Protein AF-A0A0D2HEE6-F1 (afdb_monomer)

pLDDT: mean 89.55, std 11.69, range [35.59, 98.81]

Solvent-accessible surface area (backbone atoms only — not comparable to full-atom values): 11186 Å² total; per-residue (Å²): 131,85,83,74,74,67,55,67,56,56,48,53,53,47,49,60,59,48,56,53,45,65,25,37,32,42,32,42,37,42,36,80,45,87,89,49,79,22,32,40,35,47,39,38,34,34,26,42,78,47,95,70,52,73,71,42,66,49,97,87,66,48,81,45,65,46,81,41,34,28,43,36,40,37,39,37,40,32,43,32,43,42,79,56,83,99,41,78,38,83,47,79,71,42,79,49,72,51,57,33,37,40,32,37,36,74,55,98,84,45,72,40,44,33,37,25,35,34,41,88,98,54,88,45,80,59,56,78,56,34,50,45,50,63,77,76,64,86,72,58,78,83,49,57,86,44,42,47,75,49,54,28,38,32,53,40,75,56,94,75,30,35,37,43,35,40,38,41,40,34,25,35,28,96,44,86,87,50,70,73,39,64,56,34,36,36,40,36,38,41,32,48,40,94,87,41,44,34,44,37,40,35,43,35,35,63,118

Mean predicted aligned error: 6.77 Å

Foldseek 3Di:
DDLQDPPPLVVVVQAVVLLAAKWWKKKFKDFPDLVDWGFIWTWMKHWAWDPFAAWDADPVRDTDGFPTKTKIKTKTKTFTWHDDDPDTDTDDIDIDMAIWMWGWHDDPNDIKIWIFGADPPDSHGDGTQWIWAWDDDSVQVVPDLFKDKTKTWIWDDDPFKIKTKIKIFIWGDPDNVGDTHTAKMKMWIAIDGPVTGMIMIMIIGHD

Organism: NCBI:txid1442368

InterPro domains:
  IPR045632 Domain of unknown function DUF6314 [PF19834] (19-206)

Sequence (207 aa):
MSNSIPSASNLLTRLFQDLSGTWLLNRKLQSADPSEPSGTCSGTATFTKTPSPSPVLDADGKLNIPDAELLYHEQGNFEMMKAVGNHLASVPTFTFSRKYIWRLSRAENVYTISIWFTKPGTETIDYLFHKIDLPLDENQASQSELRLVLDGTGGHLCVEDFYNSSYSFTLKRPDADSPFSLFSWTTLHEVRGPKKDQHIETTFVRP

Nearest PDB structures (foldseek):
  5mds-assembly1_C  TM=2.256E-01  e=1.353E+00  Vibrio harveyi
  2f1c-assembly1_X  TM=1.519E-01  e=4.753E+00  Escherichia coli K-12

Radius of gyration: 18.63 Å; Cα contacts (8 Å, |Δi|>4): 479; chains: 1; bounding box: 55×44×50 Å

Structure (mmCIF, N/CA/C/O backbone):
data_AF-A0A0D2HEE6-F1
#
_entry.id   AF-A0A0D2HEE6-F1
#
loop_
_atom_site.group_PDB
_atom_site.id
_atom_site.type_symbol
_atom_site.label_atom_id
_atom_site.label_alt_id
_atom_site.label_comp_id
_atom_site.label_asym_id
_atom_site.label_entity_id
_atom_site.label_seq_id
_atom_site.pdbx_PDB_ins_code
_atom_site.Cartn_x
_atom_site.Cartn_y
_atom_site.Cartn_z
_atom_site.occupancy
_atom_site.B_iso_or_equiv
_atom_site.auth_seq_id
_atom_site.auth_comp_id
_atom_site.auth_asym_id
_atom_site.auth_atom_id
_atom_site.pdbx_PDB_model_num
ATOM 1 N N . MET A 1 1 ? -33.553 -17.060 3.913 1.0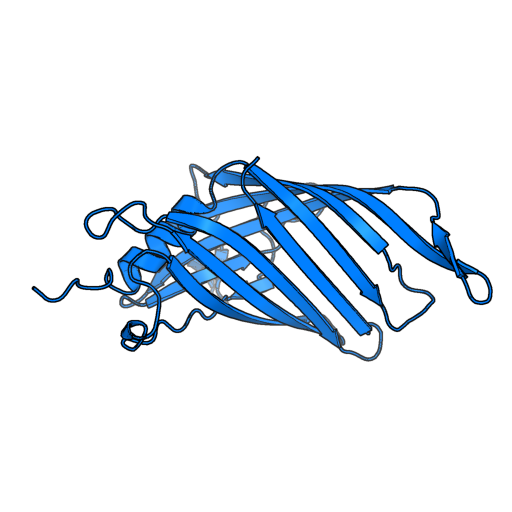0 35.59 1 MET A N 1
ATOM 2 C CA . MET A 1 1 ? -33.151 -15.967 4.826 1.00 35.59 1 MET A CA 1
ATOM 3 C C . MET A 1 1 ? -32.122 -15.140 4.070 1.00 35.59 1 MET A C 1
ATOM 5 O O . MET A 1 1 ? -31.303 -15.755 3.401 1.00 35.59 1 MET A O 1
ATOM 9 N N . SER A 1 2 ? -32.210 -13.806 4.039 1.00 44.38 2 SER A N 1
ATOM 10 C CA . SER A 1 2 ? -31.233 -13.004 3.286 1.00 44.38 2 SER A CA 1
ATOM 11 C C . SER A 1 2 ? -29.904 -12.991 4.038 1.00 44.38 2 SER A C 1
ATOM 13 O O . SER A 1 2 ? -29.842 -12.487 5.159 1.00 44.38 2 SER A O 1
ATOM 15 N N . ASN A 1 3 ? -28.865 -13.558 3.431 1.00 52.06 3 ASN A N 1
ATOM 16 C CA . ASN A 1 3 ? -27.507 -13.561 3.963 1.00 52.06 3 ASN A CA 1
ATOM 17 C C . ASN A 1 3 ? -26.989 -12.116 3.971 1.00 52.06 3 ASN A C 1
ATOM 19 O O . ASN A 1 3 ? -26.631 -11.580 2.925 1.00 52.06 3 ASN A O 1
ATOM 23 N N . SER A 1 4 ? -27.021 -11.450 5.127 1.00 53.75 4 SER A N 1
ATOM 24 C CA . SER A 1 4 ? -26.569 -10.064 5.232 1.00 53.75 4 SER A CA 1
ATOM 25 C C . SER A 1 4 ? -25.053 -10.010 5.067 1.00 53.75 4 SER A C 1
ATOM 27 O O . SER A 1 4 ? -24.321 -10.576 5.883 1.00 53.75 4 SER A O 1
ATOM 29 N N . ILE A 1 5 ? -24.585 -9.311 4.035 1.00 55.00 5 ILE A N 1
ATOM 30 C CA . ILE A 1 5 ? -23.194 -8.859 3.930 1.00 55.00 5 ILE A CA 1
ATOM 31 C C . ILE A 1 5 ? -22.839 -8.162 5.260 1.00 55.00 5 ILE A C 1
ATOM 33 O O . ILE A 1 5 ? -23.681 -7.424 5.788 1.00 55.00 5 ILE A O 1
ATOM 37 N N . PRO A 1 6 ? -21.649 -8.400 5.854 1.00 63.28 6 PRO A N 1
ATOM 38 C CA . PRO A 1 6 ? -21.226 -7.662 7.040 1.00 63.28 6 PRO A CA 1
ATOM 39 C C . PRO A 1 6 ? -21.382 -6.162 6.797 1.00 63.28 6 PRO A C 1
ATOM 41 O O . PRO A 1 6 ? -21.154 -5.702 5.680 1.00 63.28 6 PRO A O 1
ATOM 44 N N . SER A 1 7 ? -21.726 -5.379 7.825 1.00 72.19 7 SER A N 1
ATOM 45 C CA . SER A 1 7 ? -21.726 -3.923 7.665 1.00 72.19 7 SER A CA 1
ATOM 46 C C . SER A 1 7 ? -20.396 -3.469 7.058 1.00 72.19 7 SER A C 1
ATOM 48 O O . SER A 1 7 ? -19.340 -4.024 7.383 1.00 72.19 7 SER A O 1
ATOM 50 N N . ALA A 1 8 ? -20.443 -2.450 6.201 1.00 74.25 8 ALA A N 1
ATOM 51 C CA . ALA A 1 8 ? -19.267 -1.909 5.525 1.00 74.25 8 ALA A CA 1
ATOM 52 C C . ALA A 1 8 ? -18.071 -1.696 6.483 1.00 74.25 8 ALA A C 1
ATOM 54 O O . ALA A 1 8 ? -16.931 -2.067 6.202 1.00 74.25 8 ALA A O 1
ATOM 55 N N . SER A 1 9 ? -18.371 -1.203 7.686 1.00 77.56 9 SER A N 1
ATOM 56 C CA . SER A 1 9 ? -17.440 -1.031 8.803 1.00 77.56 9 SER A CA 1
ATOM 57 C C . SER A 1 9 ? -16.760 -2.316 9.292 1.00 77.56 9 SER A C 1
ATOM 59 O O . SER A 1 9 ? -15.543 -2.341 9.498 1.00 77.56 9 SER A O 1
ATOM 61 N N . ASN A 1 10 ? -17.529 -3.388 9.491 1.00 83.56 10 ASN A N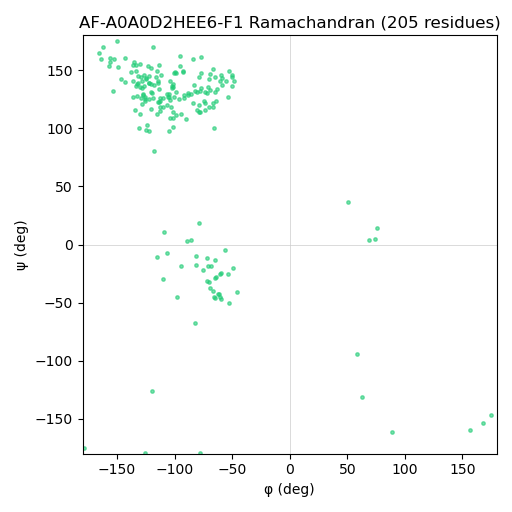 1
ATOM 62 C CA . ASN A 1 10 ? -17.018 -4.666 9.980 1.00 83.56 10 ASN A CA 1
ATOM 63 C C . ASN A 1 10 ? -16.142 -5.337 8.924 1.00 83.56 10 ASN A C 1
ATOM 65 O O . ASN A 1 10 ? -15.106 -5.910 9.261 1.00 83.56 10 ASN A O 1
ATOM 69 N N . LEU A 1 11 ? -16.523 -5.216 7.652 1.00 88.38 11 LEU A N 1
ATOM 70 C CA . LEU A 1 11 ? -15.761 -5.770 6.542 1.00 88.38 11 LEU A CA 1
ATOM 71 C C . LEU A 1 11 ? -14.389 -5.099 6.394 1.00 88.38 11 LEU A C 1
ATOM 73 O O . LEU A 1 11 ? -13.387 -5.801 6.300 1.00 88.38 11 LEU A O 1
ATOM 77 N N . LEU A 1 12 ? -14.319 -3.764 6.448 1.00 89.88 12 LEU A N 1
ATOM 78 C CA . LEU A 1 12 ? -13.045 -3.033 6.379 1.00 89.88 12 LEU A CA 1
ATOM 79 C C . LEU A 1 12 ? -12.153 -3.291 7.595 1.00 89.88 12 LEU A C 1
ATOM 81 O O . LEU A 1 12 ? -10.945 -3.479 7.452 1.00 89.88 12 LEU A O 1
ATOM 85 N N . THR A 1 13 ? -12.745 -3.353 8.789 1.00 91.31 13 THR A N 1
ATOM 86 C CA . THR A 1 13 ? -12.005 -3.706 10.008 1.00 91.31 13 THR A CA 1
ATOM 87 C C . THR A 1 13 ? -11.404 -5.106 9.884 1.00 91.31 13 THR A C 1
ATOM 89 O O . THR A 1 13 ? -10.226 -5.302 10.189 1.00 91.31 13 THR A O 1
ATOM 92 N N . ARG A 1 14 ? -12.187 -6.075 9.393 1.00 92.81 14 ARG A N 1
ATOM 93 C CA . ARG A 1 14 ? -11.725 -7.448 9.187 1.00 92.81 14 ARG A CA 1
ATOM 94 C C . ARG A 1 14 ? -10.654 -7.536 8.105 1.00 92.81 14 ARG A C 1
ATOM 96 O O . ARG A 1 14 ? -9.631 -8.170 8.337 1.00 92.81 14 ARG A O 1
ATOM 103 N N . LEU A 1 15 ? -10.852 -6.858 6.975 1.00 95.31 15 LEU A N 1
ATOM 104 C CA . LEU A 1 15 ? -9.865 -6.757 5.902 1.00 95.31 15 LEU A CA 1
ATOM 105 C C . LEU A 1 15 ? -8.517 -6.273 6.447 1.00 95.31 15 LEU A C 1
ATOM 107 O O . LEU A 1 15 ? -7.492 -6.908 6.212 1.00 95.31 15 LEU A O 1
ATOM 111 N N . PHE A 1 16 ? -8.525 -5.177 7.211 1.00 96.50 16 PHE A N 1
ATOM 112 C CA . PHE A 1 16 ? -7.310 -4.612 7.788 1.00 96.50 16 PHE A CA 1
ATOM 113 C C . PHE A 1 16 ? -6.634 -5.583 8.761 1.00 96.50 16 PHE A C 1
ATOM 115 O O . PHE A 1 16 ? -5.421 -5.764 8.722 1.00 96.50 16 PHE A O 1
ATOM 122 N N . GLN A 1 17 ? -7.407 -6.258 9.615 1.00 96.44 17 GLN A N 1
ATOM 123 C CA . GLN A 1 17 ? -6.871 -7.273 10.524 1.00 96.44 17 GLN A CA 1
ATOM 124 C C . GLN A 1 17 ? -6.235 -8.444 9.765 1.00 96.44 17 GLN A C 1
ATOM 126 O O . GLN A 1 17 ? -5.138 -8.879 10.133 1.00 96.44 17 GLN A O 1
ATOM 131 N N . ASP A 1 18 ? -6.883 -8.909 8.697 1.00 97.62 18 ASP A N 1
ATOM 132 C CA . ASP A 1 18 ? -6.431 -10.035 7.885 1.00 97.62 18 ASP A CA 1
ATOM 133 C C . ASP A 1 18 ? -5.197 -9.712 7.028 1.00 97.62 18 ASP A C 1
ATOM 135 O O . ASP A 1 18 ? -4.565 -10.642 6.534 1.00 97.62 18 ASP A O 1
ATOM 139 N N . LEU A 1 19 ? -4.783 -8.445 6.887 1.00 98.44 19 LEU A N 1
ATOM 140 C CA . LEU A 1 19 ? -3.476 -8.107 6.300 1.00 98.44 19 LEU A CA 1
ATOM 141 C C . LEU A 1 19 ? -2.310 -8.632 7.147 1.00 98.44 19 LEU A C 1
ATOM 143 O O . LEU A 1 19 ? -1.250 -8.923 6.600 1.00 98.44 19 LEU A O 1
ATOM 147 N N . SER A 1 20 ? -2.501 -8.783 8.463 1.00 98.06 20 SER A N 1
ATOM 148 C CA . SER A 1 20 ? -1.453 -9.199 9.406 1.00 98.06 20 SER A CA 1
ATOM 149 C C . SER A 1 20 ? -0.741 -10.492 8.979 1.00 98.06 20 SER A C 1
ATOM 151 O O . SER A 1 20 ? -1.338 -11.408 8.399 1.00 98.06 20 SER A O 1
ATOM 153 N N . GLY A 1 21 ? 0.536 -10.600 9.342 1.00 98.12 21 GLY A N 1
ATOM 154 C CA . GLY A 1 21 ? 1.380 -11.756 9.041 1.00 98.12 21 GLY A CA 1
ATOM 155 C C . GLY A 1 21 ? 2.096 -11.633 7.699 1.00 98.12 21 GLY A C 1
ATOM 156 O O . GLY A 1 21 ? 2.259 -10.536 7.167 1.00 98.12 21 GLY A O 1
ATOM 157 N N . THR A 1 22 ? 2.557 -12.764 7.174 1.00 98.69 22 THR A N 1
ATOM 158 C CA . THR A 1 22 ? 3.413 -12.816 5.982 1.00 98.69 22 THR A CA 1
ATOM 159 C C . THR A 1 22 ? 2.617 -13.130 4.717 1.00 98.69 22 THR A C 1
ATOM 161 O O . THR A 1 22 ? 1.628 -13.871 4.744 1.00 98.69 22 THR A O 1
ATOM 164 N N . TRP A 1 23 ? 3.093 -12.567 3.613 1.00 98.81 23 TRP A N 1
ATOM 165 C CA . TRP A 1 23 ? 2.616 -12.744 2.251 1.00 98.81 23 TRP A CA 1
ATOM 166 C C . TRP A 1 23 ? 3.807 -13.020 1.337 1.00 98.81 23 TRP A C 1
ATOM 168 O O . TRP A 1 23 ? 4.844 -12.366 1.464 1.00 98.81 23 TRP A O 1
ATOM 178 N N . LEU A 1 24 ? 3.652 -13.945 0.396 1.00 98.81 24 LEU A N 1
ATOM 179 C CA . LEU A 1 24 ? 4.518 -14.036 -0.773 1.00 98.81 24 LEU A CA 1
ATOM 180 C C . LEU A 1 24 ? 4.191 -12.871 -1.704 1.00 98.81 24 LEU A C 1
ATOM 182 O O . LEU A 1 24 ? 3.024 -12.634 -2.016 1.00 98.81 24 LEU A O 1
ATOM 186 N N . LEU A 1 25 ? 5.226 -12.164 -2.140 1.00 98.56 25 LEU A N 1
ATOM 187 C CA . LEU A 1 25 ? 5.144 -10.983 -2.987 1.00 98.56 25 LEU A CA 1
ATOM 188 C C . LEU A 1 25 ? 5.743 -11.313 -4.351 1.00 98.56 25 LEU A C 1
ATOM 190 O O . LEU A 1 25 ? 6.903 -11.718 -4.433 1.00 98.56 25 LEU A O 1
ATOM 194 N N . ASN A 1 26 ? 4.976 -11.071 -5.413 1.00 98.50 26 ASN A N 1
ATOM 195 C CA . ASN A 1 26 ? 5.487 -11.037 -6.782 1.00 98.50 26 ASN A CA 1
ATOM 196 C C . ASN A 1 26 ? 5.105 -9.716 -7.440 1.00 98.50 26 ASN A C 1
ATOM 198 O O . ASN A 1 26 ? 3.928 -9.368 -7.482 1.00 98.50 26 ASN A O 1
ATOM 202 N N . ARG A 1 27 ? 6.093 -8.988 -7.956 1.00 98.12 27 ARG A N 1
ATOM 203 C CA . ARG A 1 27 ? 5.912 -7.677 -8.578 1.00 98.12 27 ARG A CA 1
ATOM 204 C C . ARG A 1 27 ? 6.425 -7.681 -10.004 1.00 98.12 27 ARG A C 1
ATOM 206 O O . ARG A 1 27 ? 7.505 -8.201 -10.263 1.00 98.12 27 ARG A O 1
ATOM 213 N N . LYS A 1 28 ? 5.694 -7.034 -10.901 1.00 96.75 28 LYS A N 1
ATOM 214 C CA . LYS A 1 28 ? 6.156 -6.647 -12.232 1.00 96.75 28 LYS A CA 1
ATOM 215 C C . LYS A 1 28 ? 6.304 -5.135 -12.261 1.00 96.75 28 LYS A C 1
ATOM 217 O O . LYS A 1 28 ? 5.366 -4.420 -11.921 1.00 96.75 28 LYS A O 1
ATOM 222 N N . LEU A 1 29 ? 7.483 -4.671 -12.650 1.00 94.81 29 LEU A N 1
ATOM 223 C CA . LEU A 1 29 ? 7.802 -3.264 -12.845 1.00 94.81 29 LEU A CA 1
ATOM 224 C C . LEU A 1 29 ? 8.087 -3.048 -14.327 1.00 94.81 29 LEU A C 1
ATOM 226 O O . LEU A 1 29 ? 8.970 -3.691 -14.894 1.00 94.81 29 LEU A O 1
ATOM 230 N N . GLN A 1 30 ? 7.346 -2.144 -14.946 1.00 93.56 30 GLN A N 1
ATOM 231 C CA . GLN A 1 30 ? 7.561 -1.731 -16.324 1.00 93.56 30 GLN A CA 1
ATOM 232 C C . GLN A 1 30 ? 7.707 -0.220 -16.346 1.00 93.56 30 GLN A C 1
ATOM 234 O O . GLN A 1 30 ? 6.841 0.477 -15.824 1.00 93.56 30 GLN A O 1
ATOM 239 N N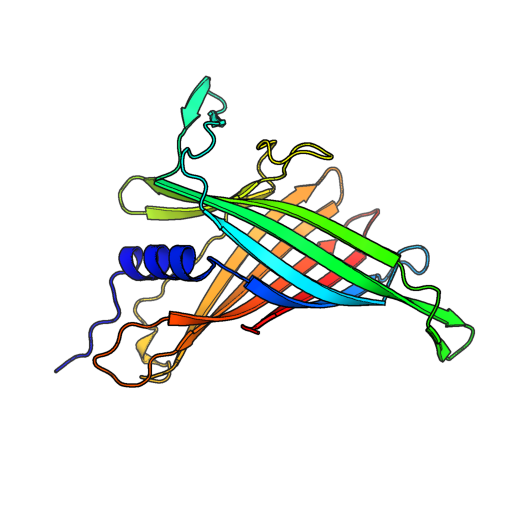 . SER A 1 31 ? 8.781 0.281 -16.944 1.00 91.50 31 SER A N 1
ATOM 240 C CA . SER A 1 31 ? 8.931 1.701 -17.233 1.00 91.50 31 SER A CA 1
ATOM 241 C C . SER A 1 31 ? 8.951 1.934 -18.735 1.00 91.50 31 SER A C 1
ATOM 243 O O . SER A 1 31 ? 9.565 1.163 -19.473 1.00 91.50 31 SER A O 1
ATOM 245 N N . ALA A 1 32 ? 8.271 2.988 -19.187 1.00 89.38 32 ALA A N 1
ATOM 246 C CA . ALA A 1 32 ? 8.363 3.414 -20.579 1.00 89.38 32 ALA A CA 1
ATOM 247 C C . ALA A 1 32 ? 9.691 4.130 -20.875 1.00 89.38 32 ALA A C 1
ATOM 249 O O . ALA A 1 32 ? 10.110 4.165 -22.030 1.00 89.38 32 ALA A O 1
ATOM 250 N N . ASP A 1 33 ? 10.363 4.668 -19.849 1.00 84.88 33 ASP A N 1
ATOM 251 C CA . ASP A 1 33 ? 11.706 5.229 -19.971 1.00 84.88 33 ASP A CA 1
ATOM 252 C C . ASP A 1 33 ? 12.750 4.093 -19.936 1.00 84.88 33 ASP A C 1
ATOM 254 O O . ASP A 1 33 ? 12.897 3.429 -18.908 1.00 84.88 33 ASP A O 1
ATOM 258 N N . PRO A 1 34 ? 13.516 3.854 -21.018 1.00 82.94 34 PRO A N 1
ATOM 259 C CA . PRO A 1 34 ? 14.543 2.811 -21.048 1.00 82.94 34 PRO A CA 1
ATOM 260 C C . PRO A 1 34 ? 15.716 3.041 -20.082 1.00 82.94 34 PRO A C 1
ATOM 262 O O . PRO A 1 34 ? 16.539 2.139 -19.899 1.00 82.94 34 PRO A O 1
ATOM 265 N N . SER A 1 35 ? 15.852 4.250 -19.528 1.00 83.69 35 SER A N 1
ATOM 266 C CA . SER A 1 35 ? 16.838 4.577 -18.496 1.00 83.69 35 SER A CA 1
ATOM 267 C C . SER A 1 35 ? 16.387 4.171 -17.089 1.00 83.69 35 SER A C 1
ATOM 269 O O . SER A 1 35 ? 17.231 3.997 -16.208 1.00 83.69 35 SER A O 1
ATOM 271 N N . GLU A 1 36 ? 15.089 3.933 -16.898 1.00 86.38 36 GLU A N 1
ATOM 272 C CA . GLU A 1 36 ? 14.500 3.455 -15.654 1.00 86.38 36 GLU A CA 1
ATOM 273 C C . GLU A 1 36 ? 14.403 1.917 -15.641 1.00 86.38 36 GLU A C 1
ATOM 275 O O . GLU A 1 36 ? 14.254 1.262 -16.680 1.00 86.38 36 GLU A O 1
ATOM 280 N N . PRO A 1 37 ? 14.497 1.287 -14.459 1.00 86.06 37 PRO A N 1
ATOM 281 C CA . PRO A 1 37 ? 14.494 -0.161 -14.363 1.00 86.06 37 PRO A CA 1
ATOM 282 C C . PRO A 1 37 ? 13.120 -0.744 -14.712 1.00 86.06 37 PRO A C 1
ATOM 284 O O . PRO A 1 37 ? 12.094 -0.342 -14.168 1.00 86.06 37 PRO A O 1
ATOM 287 N N . SER A 1 38 ? 13.122 -1.772 -15.556 1.00 91.94 38 SER A N 1
ATOM 288 C CA . SER A 1 38 ? 12.010 -2.713 -15.716 1.00 91.94 38 SER A CA 1
ATOM 289 C C . SER A 1 38 ? 12.447 -4.092 -15.236 1.00 91.94 38 SER A C 1
ATOM 291 O O . SER A 1 38 ? 13.640 -4.398 -15.231 1.00 91.94 38 SER A O 1
ATOM 293 N N . GLY A 1 39 ? 11.511 -4.934 -14.811 1.00 93.12 39 GLY A N 1
ATOM 294 C CA . GLY A 1 39 ? 11.834 -6.271 -14.329 1.00 93.12 39 GLY A CA 1
ATOM 295 C C . GLY A 1 39 ? 10.797 -6.860 -13.389 1.00 93.12 39 GLY A C 1
ATOM 296 O O . GLY A 1 39 ? 9.639 -6.434 -13.349 1.00 93.12 39 GLY A O 1
ATOM 297 N N . THR A 1 40 ? 11.226 -7.849 -12.614 1.00 95.56 40 THR A N 1
ATOM 298 C CA . THR A 1 40 ? 10.356 -8.589 -11.697 1.00 95.56 40 THR A CA 1
ATOM 299 C C . THR A 1 40 ? 10.953 -8.671 -10.306 1.00 95.56 40 THR A C 1
ATOM 301 O O . THR A 1 40 ? 12.133 -8.975 -10.153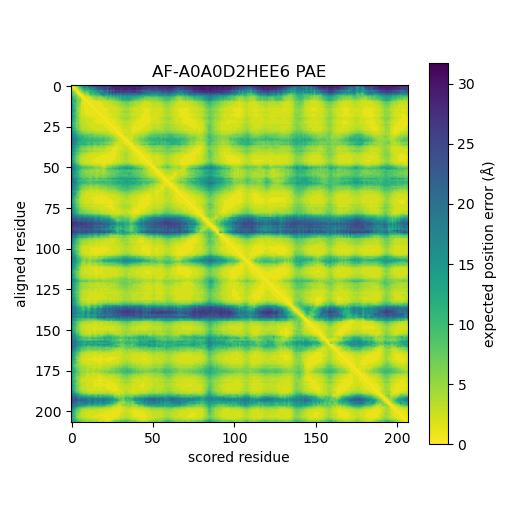 1.00 95.56 40 THR A O 1
ATOM 304 N N . CYS A 1 41 ? 10.135 -8.437 -9.281 1.00 96.75 41 CYS A N 1
ATOM 305 C CA . CYS A 1 41 ? 10.516 -8.701 -7.901 1.00 96.75 41 CYS A CA 1
ATOM 306 C C . CYS A 1 41 ? 9.840 -9.966 -7.383 1.00 96.75 41 CYS A C 1
ATOM 308 O O . CYS A 1 41 ? 8.638 -10.143 -7.578 1.00 96.75 41 CYS A O 1
ATOM 310 N N . SER A 1 42 ? 10.576 -10.760 -6.612 1.00 97.94 42 SER A N 1
ATOM 311 C CA . SER A 1 42 ? 10.023 -11.869 -5.835 1.00 97.94 42 SER A CA 1
ATOM 312 C C . SER A 1 42 ? 10.567 -11.835 -4.412 1.00 97.94 42 SER A C 1
ATOM 314 O O . SER A 1 42 ? 11.759 -11.601 -4.189 1.00 97.94 42 SER A O 1
ATOM 316 N N . GLY A 1 43 ? 9.692 -12.046 -3.434 1.00 98.25 43 GLY A N 1
ATOM 317 C CA . GLY A 1 43 ? 10.053 -11.966 -2.026 1.00 98.25 43 GLY A CA 1
ATOM 318 C C . GLY A 1 43 ? 8.862 -12.129 -1.099 1.00 98.25 43 GLY A C 1
ATOM 319 O O . GLY A 1 43 ? 7.912 -12.853 -1.396 1.00 98.25 43 GLY A O 1
ATOM 320 N N . THR A 1 44 ? 8.913 -11.434 0.031 1.00 98.62 44 THR A N 1
ATOM 321 C CA . THR A 1 44 ? 7.865 -11.467 1.050 1.00 98.62 44 THR A CA 1
ATOM 322 C C . THR A 1 44 ? 7.509 -10.071 1.520 1.00 98.62 44 THR A C 1
ATOM 324 O O . THR A 1 44 ? 8.385 -9.211 1.608 1.00 98.62 44 THR A O 1
ATOM 327 N N . ALA A 1 45 ? 6.256 -9.889 1.916 1.00 98.69 45 ALA A N 1
ATOM 328 C CA . ALA A 1 45 ? 5.813 -8.762 2.718 1.00 98.69 45 ALA A CA 1
ATOM 329 C C . ALA A 1 45 ? 5.260 -9.247 4.056 1.00 98.69 45 ALA A C 1
ATOM 331 O O . ALA A 1 45 ? 4.502 -10.215 4.101 1.00 98.69 45 ALA A O 1
ATOM 332 N N . THR A 1 46 ? 5.610 -8.561 5.137 1.00 98.69 46 THR A N 1
ATOM 333 C CA . THR A 1 46 ? 5.094 -8.844 6.477 1.00 98.69 46 THR A CA 1
ATOM 334 C C . THR A 1 46 ? 4.380 -7.619 7.019 1.00 98.69 46 THR A C 1
ATOM 336 O O . THR A 1 46 ? 4.926 -6.518 6.985 1.00 98.69 46 THR A O 1
ATOM 339 N N . PHE A 1 47 ? 3.173 -7.824 7.540 1.00 98.69 47 PHE A N 1
ATOM 340 C CA . PHE A 1 47 ? 2.432 -6.835 8.311 1.00 98.69 47 PHE A CA 1
ATOM 341 C C . PHE A 1 47 ? 2.506 -7.187 9.795 1.00 98.69 47 PHE A C 1
ATOM 343 O O . PHE A 1 47 ? 1.881 -8.152 10.253 1.00 98.69 47 PHE A O 1
ATOM 350 N N . THR A 1 48 ? 3.251 -6.388 10.548 1.00 98.38 48 THR A N 1
ATOM 351 C CA . THR A 1 48 ? 3.426 -6.554 11.993 1.00 98.38 48 THR A CA 1
ATOM 352 C C . THR A 1 48 ? 2.533 -5.570 12.734 1.00 98.38 48 THR A C 1
ATOM 354 O O . THR A 1 48 ? 2.593 -4.368 12.486 1.00 98.38 48 THR A O 1
ATOM 357 N N . LYS A 1 49 ? 1.713 -6.065 13.666 1.00 97.19 49 LYS A N 1
ATOM 358 C CA . LYS A 1 49 ? 0.887 -5.212 14.533 1.00 97.19 49 LYS A CA 1
ATOM 359 C C . LYS A 1 49 ? 1.767 -4.358 15.436 1.00 97.19 49 LYS A C 1
ATOM 361 O O . LYS A 1 49 ? 2.651 -4.897 16.101 1.00 97.19 49 LYS A O 1
ATOM 366 N N . THR A 1 50 ? 1.492 -3.058 15.499 1.00 91.56 50 THR A N 1
ATOM 367 C CA . THR A 1 50 ? 2.157 -2.170 16.455 1.00 91.56 50 THR A CA 1
ATOM 368 C C . THR A 1 50 ? 1.317 -2.088 17.740 1.00 91.56 50 THR A C 1
ATOM 370 O O . THR A 1 50 ? 0.116 -1.824 17.672 1.00 91.56 50 THR A O 1
ATOM 373 N N . PRO A 1 51 ? 1.891 -2.356 18.932 1.00 88.12 51 PRO A N 1
ATOM 374 C CA . PRO A 1 51 ? 1.149 -2.253 20.195 1.00 88.12 51 PRO A CA 1
ATOM 375 C C . PRO A 1 51 ? 0.713 -0.821 20.527 1.00 88.12 51 PRO A C 1
ATOM 377 O O . PRO A 1 51 ? -0.307 -0.622 21.181 1.00 88.12 51 PRO A O 1
ATOM 380 N N . SER A 1 52 ? 1.489 0.159 20.064 1.00 92.31 52 SER A N 1
ATOM 381 C CA . SER A 1 52 ? 1.242 1.585 20.255 1.00 92.31 52 SER A CA 1
ATOM 382 C C . SER A 1 52 ? 1.217 2.257 18.888 1.00 92.31 52 SER A C 1
ATOM 384 O O . SER A 1 52 ? 2.289 2.519 18.338 1.00 92.31 52 SER A O 1
ATOM 386 N N . PRO A 1 53 ? 0.029 2.513 18.321 1.00 95.31 53 PRO A N 1
ATOM 387 C CA . PRO A 1 53 ? -0.076 3.185 17.040 1.00 95.31 53 PRO A CA 1
ATOM 388 C C . PRO A 1 53 ? 0.568 4.574 17.037 1.00 95.31 53 PRO A C 1
ATOM 390 O O . PRO A 1 53 ? 0.485 5.319 18.018 1.00 95.31 53 PRO A O 1
ATOM 393 N N . SER A 1 54 ? 1.193 4.936 15.922 1.00 95.06 54 SER A N 1
ATOM 394 C CA . SER A 1 54 ? 1.980 6.157 15.802 1.00 95.06 54 SER A CA 1
ATOM 395 C C . SER A 1 54 ? 1.075 7.399 15.742 1.00 95.06 54 SER A C 1
ATOM 397 O O . SER A 1 54 ? 0.243 7.518 14.833 1.00 95.06 54 SER A O 1
ATOM 399 N N . PRO A 1 55 ? 1.220 8.365 16.669 1.00 95.06 55 PRO A N 1
ATOM 400 C CA . PRO A 1 55 ? 0.486 9.618 16.585 1.00 95.06 55 PRO A CA 1
ATOM 401 C C . PRO A 1 55 ? 1.005 10.476 15.425 1.00 95.06 55 PRO A C 1
ATOM 403 O O . PRO A 1 55 ? 2.210 10.557 15.193 1.00 95.06 55 PRO A O 1
ATOM 406 N N . VAL A 1 56 ? 0.102 11.173 14.732 1.00 94.50 56 VAL A N 1
ATOM 407 C CA . VAL A 1 56 ? 0.454 12.199 13.737 1.00 94.50 56 VAL A CA 1
ATOM 408 C C . VAL A 1 56 ? -0.298 13.487 14.042 1.00 94.50 56 VAL A C 1
ATOM 410 O O . VAL A 1 56 ? -1.463 13.439 14.428 1.00 94.50 56 VAL A O 1
ATOM 413 N N . LEU A 1 57 ? 0.363 14.630 13.876 1.00 91.81 57 LEU A N 1
ATOM 414 C CA . LEU A 1 57 ? -0.279 15.940 13.947 1.00 91.81 57 LEU A CA 1
ATOM 415 C C . LEU A 1 57 ? -0.928 16.266 12.598 1.00 91.81 57 LEU A C 1
ATOM 417 O O . LEU A 1 57 ? -0.293 16.094 11.558 1.00 91.81 57 LEU A O 1
ATOM 421 N N . ASP A 1 58 ? -2.179 16.719 12.611 1.00 86.06 58 ASP A N 1
ATOM 422 C CA . ASP A 1 58 ? -2.785 17.326 11.423 1.00 86.06 58 ASP A CA 1
ATOM 423 C C . ASP A 1 58 ? -2.314 18.778 11.223 1.00 86.06 58 ASP A C 1
ATOM 425 O O . ASP A 1 58 ? -1.483 19.298 11.972 1.00 86.06 58 ASP A O 1
ATOM 429 N N . ALA A 1 59 ? -2.828 19.427 10.175 1.00 86.50 59 ALA A N 1
ATOM 430 C CA . ALA A 1 59 ? -2.478 20.800 9.818 1.00 86.50 59 ALA A CA 1
ATOM 431 C C . ALA A 1 59 ? -2.822 21.826 10.915 1.00 86.50 59 ALA A C 1
ATOM 433 O O . ALA A 1 59 ? -2.154 22.853 11.004 1.00 86.50 59 ALA A O 1
ATOM 434 N N . ASP A 1 60 ? -3.804 21.525 11.770 1.00 90.94 60 ASP A N 1
ATOM 435 C CA . ASP A 1 60 ? -4.215 22.373 12.894 1.00 90.94 60 ASP A CA 1
ATOM 436 C C . ASP A 1 60 ? -3.419 22.059 14.177 1.00 90.94 60 ASP A C 1
ATOM 438 O O . ASP A 1 60 ? -3.667 22.631 15.240 1.00 90.94 60 ASP A O 1
ATOM 442 N N . GLY A 1 61 ? -2.449 21.139 14.099 1.00 90.56 61 GLY A N 1
ATOM 443 C CA . GLY A 1 61 ? -1.636 20.702 15.230 1.00 90.56 61 GLY A CA 1
ATOM 444 C C . GLY A 1 61 ? -2.366 19.754 16.182 1.00 90.56 61 GLY A C 1
ATOM 445 O O . GLY A 1 61 ? -1.886 19.512 17.292 1.00 90.56 61 GLY A O 1
ATOM 446 N N . LYS A 1 62 ? -3.514 19.197 15.784 1.00 91.69 62 LYS A N 1
ATOM 447 C CA . LYS A 1 62 ? -4.247 18.225 16.592 1.00 91.69 62 LYS A CA 1
ATOM 448 C C . LYS A 1 62 ? -3.666 16.827 16.398 1.00 91.69 62 LYS A C 1
ATOM 450 O O . LYS A 1 62 ? -3.338 16.382 15.298 1.00 91.69 62 LYS A O 1
ATOM 455 N N . LEU A 1 63 ? -3.546 16.115 17.516 1.00 93.06 63 LEU A N 1
ATOM 456 C CA . LEU A 1 63 ? -3.038 14.752 17.558 1.00 93.06 63 LEU A CA 1
ATOM 457 C C . LEU A 1 63 ? -4.078 13.764 17.017 1.00 93.06 63 LEU A C 1
ATOM 459 O O . LEU A 1 63 ? -5.180 13.654 17.553 1.00 93.06 63 LEU A O 1
ATOM 463 N N . ASN A 1 64 ? -3.692 13.000 16.002 1.00 92.00 64 ASN A N 1
ATOM 464 C CA . ASN A 1 64 ? -4.481 11.932 15.408 1.00 92.00 64 ASN A CA 1
ATOM 465 C C . ASN A 1 64 ? -3.789 10.585 15.638 1.00 92.00 64 ASN A C 1
ATOM 467 O O . ASN A 1 64 ? -2.732 10.294 15.064 1.00 92.00 64 ASN A O 1
ATOM 471 N N . ILE A 1 65 ? -4.418 9.743 16.455 1.00 94.44 65 ILE A N 1
ATOM 472 C CA . ILE A 1 65 ? -4.016 8.357 16.724 1.00 94.44 65 ILE A CA 1
ATOM 473 C C . ILE A 1 65 ? -4.998 7.455 15.963 1.00 94.44 65 ILE A C 1
ATOM 475 O O . ILE A 1 65 ? -6.202 7.698 16.042 1.00 94.44 65 ILE A O 1
ATOM 479 N N . PRO A 1 66 ? -4.535 6.478 15.163 1.00 95.50 66 PRO A N 1
ATOM 480 C CA . PRO A 1 66 ? -5.441 5.569 14.469 1.00 95.50 66 PRO A CA 1
ATOM 481 C C . PRO A 1 66 ? -5.982 4.499 15.429 1.00 95.50 66 PRO A C 1
ATOM 483 O O . PRO A 1 66 ? -5.373 4.215 16.458 1.00 95.50 66 PRO A O 1
ATOM 486 N N . ASP A 1 67 ? -7.084 3.853 15.059 1.00 93.94 67 ASP A N 1
ATOM 487 C CA . ASP A 1 67 ? -7.656 2.744 15.831 1.00 93.94 67 ASP A CA 1
ATOM 488 C C . ASP A 1 67 ? -6.802 1.473 15.738 1.00 93.94 67 ASP A C 1
ATOM 490 O O . ASP A 1 67 ? -6.760 0.672 16.671 1.00 93.94 67 ASP A O 1
ATOM 494 N N . ALA A 1 68 ? -6.119 1.274 14.607 1.00 95.62 68 ALA A N 1
ATOM 495 C CA . ALA A 1 68 ? -5.169 0.185 14.420 1.00 95.62 68 ALA A CA 1
ATOM 496 C C . ALA A 1 68 ? -4.038 0.580 13.467 1.00 95.62 68 ALA A C 1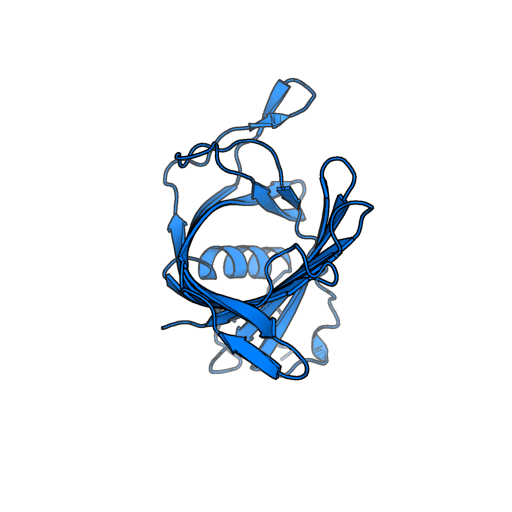
ATOM 498 O O . ALA A 1 68 ? -4.212 1.403 12.565 1.00 95.62 68 ALA A O 1
ATOM 499 N N . GLU A 1 69 ? -2.878 -0.046 13.648 1.00 97.94 69 GLU A N 1
ATOM 500 C CA . GLU A 1 69 ? -1.688 0.207 12.846 1.00 97.94 69 GLU A CA 1
ATOM 501 C C . GLU A 1 69 ? -0.902 -1.086 12.589 1.00 97.94 69 GLU A C 1
ATOM 503 O O . GLU A 1 69 ? -0.776 -1.960 13.454 1.00 97.94 69 GLU A O 1
ATOM 508 N N . LEU A 1 70 ? -0.397 -1.204 11.362 1.00 98.56 70 LEU A N 1
ATOM 509 C CA . LEU A 1 70 ? 0.464 -2.286 10.909 1.00 98.56 70 LEU A CA 1
ATOM 510 C C . LEU A 1 70 ? 1.726 -1.690 10.282 1.00 98.56 70 LEU A C 1
ATOM 512 O O . LEU A 1 70 ? 1.645 -0.868 9.366 1.00 98.56 70 LEU A O 1
ATOM 516 N N . LEU A 1 71 ? 2.890 -2.160 10.718 1.00 98.56 71 LEU A N 1
ATOM 517 C CA . LEU A 1 71 ? 4.137 -1.950 9.996 1.00 98.56 71 LEU A CA 1
ATOM 518 C C . LEU A 1 71 ? 4.199 -2.948 8.839 1.00 98.56 71 LEU A C 1
ATOM 520 O O . LEU A 1 71 ? 4.303 -4.154 9.061 1.00 98.56 71 LEU A O 1
ATOM 524 N N . TYR A 1 72 ? 4.156 -2.435 7.616 1.00 98.69 72 TYR A N 1
ATOM 525 C CA . TYR A 1 72 ? 4.450 -3.186 6.406 1.00 98.69 72 TYR A CA 1
ATOM 526 C C . TYR A 1 72 ? 5.954 -3.174 6.150 1.00 98.69 72 TYR A C 1
ATOM 528 O O . TYR A 1 72 ? 6.567 -2.107 6.090 1.00 98.69 72 TYR A O 1
ATOM 536 N N . HIS A 1 73 ? 6.540 -4.346 5.930 1.00 98.62 73 HIS A N 1
ATOM 537 C CA . HIS A 1 73 ? 7.915 -4.491 5.464 1.00 98.62 73 HIS A CA 1
ATOM 538 C C . HIS A 1 73 ? 7.973 -5.518 4.339 1.00 98.62 73 HIS A C 1
ATOM 540 O O . HIS A 1 73 ? 7.694 -6.695 4.556 1.00 98.62 73 HIS A O 1
ATOM 546 N N . GLU A 1 74 ? 8.349 -5.073 3.144 1.00 98.44 74 GLU A N 1
ATOM 547 C CA . GLU A 1 74 ? 8.686 -5.953 2.030 1.00 98.44 74 GLU A CA 1
ATOM 548 C C . GLU A 1 74 ? 10.189 -6.092 1.857 1.00 98.44 74 GLU A C 1
ATOM 550 O O . GLU A 1 74 ? 10.947 -5.145 2.083 1.00 98.44 74 GLU A O 1
ATOM 555 N N . GLN A 1 75 ? 10.604 -7.267 1.402 1.00 98.38 75 GLN A N 1
ATOM 556 C CA . GLN A 1 75 ? 11.975 -7.544 1.011 1.00 98.38 75 GLN A CA 1
ATOM 557 C C . GLN A 1 75 ? 12.039 -8.711 0.031 1.00 98.38 75 GLN A C 1
ATOM 559 O O . GLN A 1 75 ? 11.184 -9.601 0.048 1.00 98.38 75 GLN A O 1
ATOM 564 N N . GLY A 1 76 ? 13.076 -8.734 -0.797 1.00 97.94 76 GLY A N 1
ATOM 565 C CA . GLY A 1 76 ? 13.294 -9.813 -1.748 1.00 97.94 76 GLY A CA 1
ATOM 566 C C . GLY A 1 76 ? 14.357 -9.473 -2.774 1.00 97.94 76 GLY A C 1
ATOM 567 O O . GLY A 1 76 ? 15.240 -8.653 -2.525 1.00 97.94 76 GLY A O 1
ATOM 568 N N . ASN A 1 77 ? 14.232 -10.099 -3.937 1.00 97.19 77 ASN A N 1
ATOM 569 C CA . ASN A 1 77 ? 15.133 -9.942 -5.066 1.00 97.19 77 ASN A CA 1
ATOM 570 C C . ASN A 1 77 ? 14.408 -9.282 -6.239 1.00 97.19 77 ASN A C 1
ATOM 572 O O . ASN A 1 77 ? 13.250 -9.597 -6.502 1.00 97.19 77 ASN A O 1
ATOM 576 N N . PHE A 1 78 ? 15.095 -8.387 -6.936 1.00 95.19 78 PHE A N 1
ATOM 577 C CA . PHE A 1 78 ? 14.672 -7.732 -8.163 1.00 95.19 78 PHE A CA 1
ATOM 578 C C . PHE A 1 78 ? 15.553 -8.209 -9.313 1.00 95.19 78 PHE A C 1
ATOM 580 O O . PHE A 1 78 ? 16.758 -7.957 -9.325 1.00 95.19 78 PHE A O 1
ATOM 587 N N . GLU A 1 79 ? 14.946 -8.899 -10.269 1.00 93.50 79 GLU A N 1
ATOM 588 C CA . GLU A 1 79 ? 15.561 -9.275 -11.533 1.00 93.50 79 GLU A CA 1
ATOM 589 C C . GLU A 1 79 ? 15.305 -8.166 -12.553 1.00 93.50 79 GLU A C 1
ATOM 591 O O . GLU A 1 79 ? 14.176 -7.972 -13.010 1.00 93.50 79 GLU A O 1
ATOM 596 N N . MET A 1 80 ? 16.356 -7.417 -12.885 1.00 89.44 80 MET A N 1
ATOM 597 C CA . MET A 1 80 ? 16.276 -6.337 -13.858 1.00 89.44 80 MET A CA 1
ATOM 598 C C . MET A 1 80 ? 16.284 -6.906 -15.278 1.00 89.44 80 MET A C 1
ATOM 600 O O . MET A 1 80 ? 17.146 -7.703 -15.644 1.00 89.44 80 MET A O 1
ATOM 604 N N . MET A 1 81 ? 15.356 -6.434 -16.100 1.00 85.25 81 MET A N 1
ATOM 605 C CA . MET A 1 81 ? 15.292 -6.718 -17.526 1.00 85.25 81 MET A CA 1
ATOM 606 C C . MET A 1 81 ? 15.751 -5.485 -18.294 1.00 85.25 81 MET A C 1
ATOM 608 O O . MET A 1 81 ? 15.219 -4.392 -18.103 1.00 85.25 81 MET A O 1
ATOM 612 N N . LYS A 1 82 ? 16.722 -5.658 -19.191 1.00 75.69 82 LYS A N 1
ATOM 613 C CA . LYS A 1 82 ? 17.163 -4.598 -20.100 1.00 75.69 82 LYS A CA 1
ATOM 614 C C . LYS A 1 82 ? 17.006 -5.054 -21.541 1.00 75.69 82 LYS A C 1
ATOM 616 O O . LYS A 1 82 ? 17.321 -6.195 -21.878 1.00 75.69 82 LYS A O 1
ATOM 621 N N . ALA A 1 83 ? 16.545 -4.155 -22.402 1.00 71.00 83 ALA A N 1
ATOM 622 C CA . ALA A 1 83 ? 16.554 -4.399 -23.836 1.00 71.00 83 ALA A CA 1
ATOM 623 C C . ALA A 1 83 ? 18.006 -4.452 -24.343 1.00 71.00 83 ALA A C 1
ATOM 625 O O . ALA A 1 83 ? 18.770 -3.498 -24.180 1.00 71.00 83 ALA A O 1
ATOM 626 N N . VAL A 1 84 ? 18.385 -5.572 -24.957 1.00 65.94 84 VAL A N 1
ATOM 627 C CA . VAL A 1 84 ? 19.653 -5.755 -25.671 1.00 65.94 84 VAL A CA 1
ATOM 628 C C . VAL A 1 84 ? 19.313 -6.147 -27.109 1.00 65.94 84 VAL A C 1
ATOM 630 O O . VAL A 1 84 ? 19.001 -7.300 -27.412 1.00 65.94 84 VAL A O 1
ATOM 633 N N . GLY A 1 85 ? 19.319 -5.165 -28.013 1.00 71.62 85 GLY A N 1
ATOM 634 C CA . GLY A 1 85 ? 18.784 -5.345 -29.367 1.00 71.62 85 GLY A CA 1
ATOM 635 C C . GLY A 1 85 ? 17.281 -5.646 -29.332 1.00 71.62 85 GLY A C 1
ATOM 636 O O . GLY A 1 85 ? 16.538 -4.969 -28.628 1.00 71.62 85 GLY A O 1
ATOM 637 N N . ASN A 1 86 ? 16.840 -6.681 -30.054 1.00 71.88 86 ASN A N 1
ATOM 638 C CA . ASN A 1 86 ? 15.431 -7.112 -30.082 1.00 71.88 86 ASN A CA 1
ATOM 639 C C . ASN A 1 86 ? 15.047 -8.076 -28.941 1.00 71.88 86 ASN A C 1
ATOM 641 O O . ASN A 1 86 ? 13.927 -8.582 -28.932 1.00 71.88 86 ASN A O 1
ATOM 645 N N . HIS A 1 87 ? 15.958 -8.374 -28.009 1.00 65.69 87 HIS A N 1
ATOM 646 C CA . HIS A 1 87 ? 15.720 -9.330 -26.926 1.00 65.69 87 HIS A CA 1
ATOM 647 C C . HIS A 1 87 ? 15.777 -8.637 -25.563 1.00 65.69 87 HIS A C 1
ATOM 649 O O . HIS A 1 87 ? 16.592 -7.741 -25.340 1.00 65.69 87 HIS A O 1
ATOM 655 N N . LEU A 1 88 ? 14.932 -9.080 -24.630 1.00 66.88 88 LEU A N 1
ATOM 656 C CA . LEU A 1 88 ? 15.088 -8.758 -23.213 1.00 66.88 88 LEU A CA 1
ATOM 657 C C . LEU A 1 88 ? 16.179 -9.665 -22.641 1.00 66.88 88 LEU A C 1
ATOM 659 O O . LEU A 1 88 ? 16.050 -10.887 -22.685 1.00 66.88 88 LEU A O 1
ATOM 663 N N . ALA A 1 89 ? 17.250 -9.073 -22.123 1.00 71.69 89 ALA A N 1
ATOM 664 C CA . ALA A 1 89 ? 18.263 -9.793 -21.367 1.00 71.69 89 ALA A CA 1
ATOM 665 C C . ALA A 1 89 ? 18.044 -9.549 -19.871 1.00 71.69 89 ALA A C 1
ATOM 667 O O . ALA A 1 89 ? 17.812 -8.412 -19.449 1.00 71.69 89 ALA A O 1
ATOM 668 N N . SER A 1 90 ? 18.136 -10.618 -19.081 1.00 72.38 90 SER A N 1
ATOM 669 C CA . SER A 1 90 ? 18.246 -10.515 -17.627 1.00 72.38 90 SER A CA 1
ATOM 670 C C . SER A 1 90 ? 19.631 -9.966 -17.257 1.00 72.38 90 SER A C 1
ATOM 672 O O . SER A 1 90 ? 20.646 -10.336 -17.853 1.00 72.38 90 SER A O 1
ATOM 674 N N . VAL A 1 91 ? 19.653 -9.022 -16.323 1.00 76.56 91 VAL A N 1
ATOM 675 C CA . VAL A 1 91 ? 20.804 -8.237 -15.831 1.00 76.56 91 VAL A CA 1
ATOM 676 C C . VAL A 1 91 ? 20.962 -8.560 -14.325 1.00 76.56 91 VAL A C 1
ATOM 678 O O . VAL A 1 91 ? 20.087 -9.246 -13.790 1.00 76.56 91 VAL A O 1
ATOM 681 N N . PRO A 1 92 ? 22.038 -8.167 -13.595 1.00 77.94 92 PRO A N 1
ATOM 682 C CA . PRO A 1 92 ? 22.207 -8.583 -12.203 1.00 77.94 92 PRO A CA 1
ATOM 683 C C . PRO A 1 92 ? 20.971 -8.393 -11.325 1.00 77.94 92 PRO A C 1
ATOM 685 O O . PRO A 1 92 ? 20.254 -7.397 -11.415 1.00 77.94 92 PRO A O 1
ATOM 688 N N . THR A 1 93 ? 20.755 -9.374 -10.456 1.00 87.38 93 THR A N 1
ATOM 689 C CA . THR A 1 93 ? 19.720 -9.343 -9.432 1.00 87.38 93 THR A CA 1
ATOM 690 C C . THR A 1 93 ? 20.159 -8.448 -8.277 1.00 87.38 93 THR A C 1
ATOM 692 O O . THR A 1 93 ? 21.282 -8.568 -7.786 1.00 87.38 93 THR A O 1
ATOM 695 N N . PHE A 1 94 ? 19.262 -7.587 -7.804 1.00 91.81 94 PHE A N 1
ATOM 696 C CA . PHE A 1 94 ? 19.489 -6.730 -6.639 1.00 91.81 94 PHE A CA 1
ATOM 697 C C . PHE A 1 94 ? 18.531 -7.103 -5.518 1.00 91.81 94 PHE A C 1
ATOM 699 O O . PHE A 1 94 ? 17.400 -7.505 -5.779 1.00 91.81 94 PHE A O 1
ATOM 706 N N . THR A 1 95 ? 18.938 -6.936 -4.265 1.00 95.62 95 THR A N 1
ATOM 707 C CA . THR A 1 95 ? 17.980 -7.014 -3.163 1.00 95.62 95 THR A CA 1
ATOM 708 C C . THR A 1 95 ? 17.196 -5.709 -3.066 1.00 95.62 95 THR A C 1
ATOM 710 O O . THR A 1 95 ? 17.726 -4.624 -3.306 1.00 95.62 95 THR A O 1
ATOM 713 N N . PHE A 1 96 ? 15.919 -5.803 -2.707 1.00 95.12 96 PHE A N 1
ATOM 714 C CA . PHE A 1 96 ? 15.095 -4.642 -2.380 1.00 95.12 96 PHE A CA 1
ATOM 715 C C . PHE A 1 96 ? 14.519 -4.794 -0.975 1.00 95.12 96 PHE A C 1
ATOM 717 O O . PHE A 1 96 ? 14.347 -5.905 -0.473 1.00 95.12 96 PHE A O 1
ATOM 724 N N . SER A 1 97 ? 14.230 -3.661 -0.340 1.00 97.19 97 SER A N 1
ATOM 725 C CA . SER A 1 97 ? 13.583 -3.597 0.965 1.00 97.19 97 SER A CA 1
ATOM 726 C C . SER A 1 97 ? 12.835 -2.275 1.092 1.00 97.19 97 SER A C 1
ATOM 728 O O . SER A 1 97 ? 13.389 -1.217 0.776 1.00 97.19 97 SER A O 1
ATOM 730 N N . ARG A 1 98 ? 11.577 -2.313 1.535 1.00 96.94 98 ARG A N 1
ATOM 731 C CA . ARG A 1 98 ? 10.756 -1.108 1.708 1.00 96.94 98 ARG A CA 1
ATOM 732 C C . ARG A 1 98 ? 9.815 -1.259 2.892 1.00 96.94 98 ARG A C 1
ATOM 734 O O . ARG A 1 98 ? 9.271 -2.335 3.126 1.00 96.94 98 ARG A O 1
ATOM 741 N N . LYS A 1 99 ? 9.615 -0.168 3.630 1.00 98.19 99 LYS A N 1
ATOM 742 C CA . LYS A 1 99 ? 8.698 -0.115 4.766 1.00 98.19 99 LYS A CA 1
ATOM 743 C C . LYS A 1 99 ? 7.648 0.973 4.574 1.00 98.19 99 LYS A C 1
ATOM 745 O O . LYS A 1 99 ? 7.930 2.017 3.987 1.00 98.19 99 LYS A O 1
ATOM 750 N N . TYR A 1 100 ? 6.448 0.687 5.062 1.00 98.25 100 TYR A N 1
ATOM 751 C CA . TYR A 1 100 ? 5.312 1.600 5.121 1.00 98.25 100 TYR A CA 1
ATOM 752 C C . TYR A 1 100 ? 4.547 1.352 6.414 1.00 98.25 100 TYR A C 1
ATOM 754 O O . TYR A 1 100 ? 4.629 0.272 6.997 1.00 98.25 100 TYR A O 1
ATOM 762 N N . ILE A 1 101 ? 3.753 2.326 6.830 1.00 98.44 101 ILE A N 1
ATOM 763 C CA . ILE A 1 101 ? 2.816 2.156 7.935 1.00 98.44 101 ILE A CA 1
ATOM 764 C C . ILE A 1 101 ? 1.404 2.226 7.378 1.00 98.44 101 ILE A C 1
ATOM 766 O O . ILE A 1 101 ? 1.023 3.201 6.734 1.00 98.44 101 ILE A O 1
ATOM 770 N N . TRP A 1 102 ? 0.633 1.175 7.621 1.00 98.38 102 TRP A N 1
ATOM 771 C CA . TRP A 1 102 ? -0.779 1.106 7.280 1.00 98.38 102 TRP A CA 1
ATOM 772 C C . TRP A 1 102 ? -1.587 1.418 8.530 1.00 98.38 102 TRP A C 1
ATOM 774 O O . TRP A 1 102 ? -1.334 0.847 9.589 1.00 98.38 102 TRP A O 1
ATOM 784 N N . ARG A 1 103 ? -2.560 2.320 8.418 1.00 97.19 103 ARG A N 1
ATOM 785 C CA . ARG A 1 103 ? -3.397 2.774 9.533 1.00 97.19 103 ARG A CA 1
ATOM 786 C C . ARG A 1 103 ? -4.864 2.616 9.189 1.00 97.19 103 ARG A C 1
ATOM 788 O O . ARG A 1 103 ? -5.271 2.997 8.093 1.00 97.19 103 ARG A O 1
ATOM 795 N N . LEU A 1 104 ? -5.639 2.118 10.144 1.00 95.56 104 LEU A N 1
ATOM 796 C CA . LEU A 1 104 ? -7.095 2.140 10.118 1.00 95.56 104 LEU A CA 1
ATOM 797 C C . LEU A 1 104 ? -7.579 3.228 11.076 1.00 95.56 104 LEU A C 1
ATOM 799 O O . LEU A 1 104 ? -7.237 3.202 12.257 1.00 95.56 104 LEU A O 1
ATOM 803 N N . SER A 1 105 ? -8.381 4.158 10.573 1.00 93.12 105 SER A N 1
ATOM 804 C CA . SER A 1 105 ? -9.026 5.197 11.377 1.00 93.12 105 SER A CA 1
ATOM 805 C C . SER A 1 105 ? -10.533 5.178 11.165 1.00 93.12 105 SER A C 1
ATOM 807 O O . SER A 1 105 ? -10.996 4.991 10.039 1.00 93.12 105 SER A O 1
ATOM 809 N N . ARG A 1 106 ? -11.287 5.423 12.234 1.00 87.19 106 ARG A N 1
ATOM 810 C CA . ARG A 1 106 ? -12.735 5.598 12.242 1.00 87.19 106 ARG A CA 1
ATOM 811 C C . ARG A 1 106 ? -13.080 7.035 12.619 1.00 87.19 106 ARG A C 1
ATOM 813 O O . ARG A 1 106 ? -12.755 7.497 13.708 1.00 87.19 106 ARG A O 1
ATOM 820 N N . ALA A 1 107 ? -13.817 7.715 11.751 1.00 82.19 107 ALA A N 1
ATOM 821 C CA . ALA A 1 107 ? -14.422 9.013 12.038 1.00 82.19 107 ALA A CA 1
ATOM 822 C C . ALA A 1 107 ? -15.885 8.978 11.597 1.00 82.19 107 ALA A C 1
ATOM 824 O O . ALA A 1 107 ? -16.168 8.563 10.482 1.00 82.19 107 ALA A O 1
ATOM 825 N N . GLU A 1 108 ? -16.822 9.351 12.474 1.00 81.19 108 GLU A N 1
ATOM 826 C CA . GLU A 1 108 ? -18.257 9.439 12.132 1.00 81.19 108 GLU A CA 1
ATOM 827 C C . GLU A 1 108 ? -18.828 8.167 11.455 1.00 81.19 108 GLU A C 1
ATOM 829 O O . GLU A 1 108 ? -19.672 8.232 10.571 1.00 81.19 108 GLU A O 1
ATOM 834 N N . ASN A 1 109 ? -18.366 6.982 11.883 1.00 71.75 109 ASN A N 1
ATOM 835 C CA . ASN A 1 109 ? -18.683 5.661 11.299 1.00 71.75 109 ASN A CA 1
ATOM 836 C C . ASN A 1 109 ? -18.120 5.381 9.897 1.00 71.75 109 ASN A C 1
ATOM 838 O O . ASN A 1 109 ? -18.348 4.294 9.366 1.00 71.75 109 ASN A O 1
ATOM 842 N N . VAL A 1 110 ? -17.328 6.290 9.340 1.00 79.75 110 VAL A N 1
ATOM 843 C CA . VAL A 1 110 ? -16.528 6.065 8.138 1.00 79.75 110 VAL A CA 1
ATOM 844 C C . VAL A 1 110 ? -15.176 5.496 8.546 1.00 79.75 110 VAL A C 1
ATOM 846 O O . VAL A 1 110 ? -14.511 6.010 9.447 1.00 79.75 110 VAL A O 1
ATOM 849 N N . TYR A 1 111 ? -14.780 4.411 7.888 1.00 86.25 111 TYR A N 1
ATOM 850 C CA . TYR A 1 111 ? -13.483 3.777 8.074 1.00 86.25 111 TYR A CA 1
ATOM 851 C C . TYR A 1 111 ? -12.570 4.167 6.920 1.00 86.25 111 TYR A C 1
ATOM 853 O O . TYR A 1 111 ? -12.969 4.118 5.759 1.00 86.25 111 TYR A O 1
ATOM 861 N N . THR A 1 112 ? -11.334 4.528 7.235 1.00 90.44 112 THR A N 1
ATOM 862 C CA . THR A 1 112 ? -10.320 4.889 6.246 1.00 90.44 112 THR A CA 1
ATOM 863 C C . THR A 1 112 ? -9.071 4.067 6.489 1.00 90.44 112 THR A C 1
ATOM 865 O O . THR A 1 112 ? -8.537 4.055 7.600 1.00 90.44 112 THR A O 1
ATOM 868 N N . ILE A 1 113 ? -8.582 3.420 5.433 1.00 95.62 113 ILE A N 1
ATOM 869 C CA . ILE A 1 113 ? -7.229 2.870 5.409 1.00 95.62 113 ILE A CA 1
ATOM 870 C C . ILE A 1 113 ? -6.313 3.943 4.822 1.00 95.62 113 ILE A C 1
ATOM 872 O O . ILE A 1 113 ? -6.599 4.506 3.769 1.00 95.62 113 ILE A O 1
ATOM 876 N N . SER A 1 114 ? -5.215 4.248 5.503 1.00 96.19 114 SER A N 1
ATOM 877 C CA . SER A 1 114 ? -4.183 5.158 5.000 1.00 96.19 114 SER A CA 1
ATOM 878 C C . SER A 1 114 ? -2.815 4.502 5.040 1.00 96.19 114 SER A C 1
ATOM 880 O O . SER A 1 114 ? -2.526 3.712 5.939 1.00 96.19 114 SER A O 1
ATOM 882 N N . ILE A 1 115 ? -1.984 4.832 4.058 1.00 97.69 115 ILE A N 1
ATOM 883 C CA . ILE A 1 115 ? -0.612 4.349 3.944 1.00 97.69 115 ILE A CA 1
ATOM 884 C C . ILE A 1 115 ? 0.318 5.537 4.135 1.00 97.69 115 ILE A C 1
ATOM 886 O O . ILE A 1 115 ? 0.115 6.600 3.555 1.00 97.69 115 ILE A O 1
ATOM 890 N N . TRP A 1 116 ? 1.346 5.344 4.947 1.00 97.56 116 TRP A N 1
ATOM 891 C CA . TRP A 1 116 ? 2.316 6.360 5.320 1.00 97.56 116 TRP A CA 1
ATOM 892 C C . TRP A 1 116 ? 3.716 5.873 4.998 1.00 97.56 116 TRP A C 1
ATOM 894 O O . TRP A 1 116 ? 4.031 4.690 5.167 1.00 97.56 116 TRP A O 1
ATOM 904 N N . PHE A 1 117 ? 4.568 6.791 4.556 1.00 96.50 117 PHE A N 1
ATOM 905 C CA . PHE A 1 117 ? 5.990 6.513 4.466 1.00 96.50 117 PHE A CA 1
ATOM 906 C C . PHE A 1 117 ? 6.578 6.327 5.865 1.00 96.50 117 PHE A C 1
ATOM 908 O O . PHE A 1 117 ? 6.104 6.911 6.842 1.00 96.50 117 PHE A O 1
ATOM 915 N N . THR A 1 118 ? 7.629 5.516 5.954 1.00 97.62 118 THR A N 1
ATOM 916 C CA . THR A 1 118 ? 8.532 5.540 7.102 1.00 97.62 118 THR A CA 1
ATOM 917 C C . THR A 1 118 ? 9.723 6.431 6.797 1.00 97.62 118 THR A C 1
ATOM 919 O O . THR A 1 118 ? 10.142 6.557 5.640 1.00 97.62 118 THR A O 1
ATOM 922 N N . LYS A 1 119 ? 10.332 6.991 7.842 1.00 96.88 119 LYS A N 1
ATOM 923 C CA . LYS A 1 119 ? 11.608 7.687 7.692 1.00 96.88 119 LYS A CA 1
ATOM 924 C C . LYS A 1 119 ? 12.667 6.719 7.145 1.00 96.88 119 LYS A C 1
ATOM 926 O O . LYS A 1 119 ? 12.641 5.525 7.474 1.00 96.88 119 LYS A O 1
ATOM 931 N N . PRO A 1 120 ? 13.610 7.198 6.315 1.00 94.38 120 PRO A N 1
ATOM 932 C CA . PRO A 1 120 ? 14.631 6.341 5.724 1.00 94.38 120 PRO A CA 1
ATOM 933 C C . PRO A 1 120 ? 15.397 5.536 6.778 1.00 94.38 120 PRO A C 1
ATOM 935 O O . PRO A 1 120 ? 15.921 6.093 7.739 1.00 94.38 120 PRO A O 1
ATOM 938 N N . GLY A 1 121 ? 15.460 4.217 6.590 1.00 94.06 121 GLY A N 1
ATOM 939 C CA . GLY A 1 121 ? 16.185 3.311 7.485 1.00 94.06 121 GLY A CA 1
ATOM 940 C C . GLY A 1 121 ? 15.518 3.047 8.839 1.00 94.06 121 GLY A C 1
ATOM 941 O O . GLY A 1 121 ? 16.106 2.342 9.655 1.00 94.06 121 GLY A O 1
ATOM 942 N N . THR A 1 122 ? 14.310 3.563 9.091 1.00 96.50 122 THR A N 1
ATOM 943 C CA . THR A 1 122 ? 13.601 3.360 10.363 1.00 96.50 122 THR A CA 1
ATOM 944 C C . THR A 1 122 ? 12.197 2.785 10.161 1.00 96.50 122 THR A C 1
ATOM 946 O O . THR A 1 122 ? 11.766 2.490 9.046 1.00 96.50 122 THR A O 1
ATOM 949 N N . GLU A 1 123 ? 11.493 2.585 11.273 1.00 96.31 123 GLU A N 1
ATOM 950 C CA . GLU A 1 123 ? 10.083 2.174 11.336 1.00 96.31 123 GLU A CA 1
ATOM 951 C C . GLU A 1 123 ? 9.190 3.326 11.815 1.00 96.31 123 GLU A C 1
ATOM 953 O O . GLU A 1 123 ? 8.028 3.136 12.145 1.00 96.31 123 GLU A O 1
ATOM 958 N N . THR A 1 124 ? 9.747 4.536 11.888 1.00 96.25 124 THR A N 1
ATOM 959 C CA . THR A 1 124 ? 9.047 5.729 12.358 1.00 96.25 124 THR A CA 1
ATOM 960 C C . THR A 1 124 ? 8.184 6.286 11.244 1.00 96.25 124 THR A C 1
ATOM 962 O O . THR A 1 124 ? 8.690 6.497 10.141 1.00 96.25 124 THR A O 1
ATOM 965 N N . ILE A 1 125 ? 6.922 6.583 11.552 1.00 97.06 125 ILE A N 1
ATOM 966 C CA . ILE A 1 125 ? 6.017 7.270 10.631 1.00 97.06 125 ILE A CA 1
ATOM 967 C C . ILE A 1 125 ? 6.614 8.595 10.147 1.00 97.06 125 ILE A C 1
ATOM 969 O O . ILE A 1 125 ? 7.272 9.319 10.902 1.00 97.06 125 ILE A O 1
ATOM 973 N N . ASP A 1 126 ? 6.404 8.878 8.870 1.00 95.31 126 ASP A N 1
ATOM 974 C CA . ASP A 1 126 ? 6.779 10.128 8.226 1.00 95.31 126 ASP A CA 1
ATOM 975 C C . ASP A 1 126 ? 5.508 10.805 7.688 1.00 95.31 126 ASP A C 1
ATOM 977 O O . ASP A 1 126 ? 4.546 10.989 8.436 1.00 95.31 126 ASP A O 1
ATOM 981 N N . TYR A 1 127 ? 5.457 11.148 6.404 1.00 94.06 127 TYR A N 1
ATOM 982 C CA . TYR A 1 127 ? 4.291 11.766 5.781 1.00 94.06 127 TYR A CA 1
ATOM 983 C C . TYR A 1 127 ? 3.373 10.746 5.092 1.00 94.06 127 TYR A C 1
ATOM 985 O O . TYR A 1 127 ? 3.742 9.600 4.807 1.00 94.06 127 TYR A O 1
ATOM 993 N N . LEU A 1 128 ? 2.137 11.182 4.847 1.00 94.88 128 LEU A N 1
ATOM 994 C CA . LEU A 1 128 ? 1.105 10.398 4.180 1.00 94.88 128 LEU A CA 1
ATOM 995 C C . LEU A 1 128 ? 1.535 10.076 2.74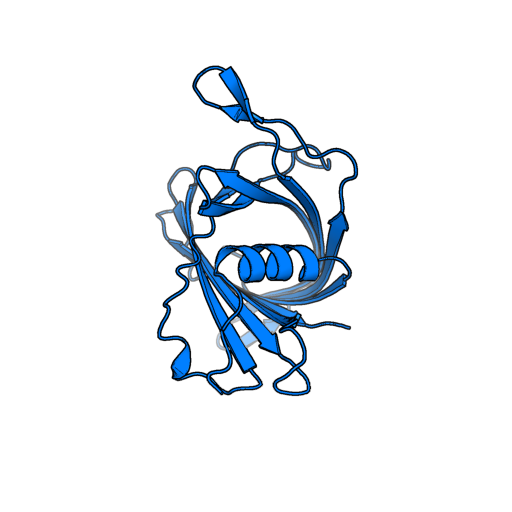3 1.00 94.88 128 LEU A C 1
ATOM 997 O O . LEU A 1 128 ? 1.959 10.966 2.011 1.00 94.88 128 LEU A O 1
ATOM 1001 N N . PHE A 1 129 ? 1.375 8.817 2.339 1.00 94.94 129 PHE A N 1
ATOM 1002 C CA . PHE A 1 129 ? 1.443 8.419 0.936 1.00 94.94 129 PHE A CA 1
ATOM 1003 C C . PHE A 1 129 ? 0.088 8.693 0.280 1.00 94.94 129 PHE A C 1
ATOM 1005 O O . PHE A 1 129 ? -0.047 9.628 -0.499 1.00 94.94 129 PHE A O 1
ATOM 1012 N N . HIS A 1 130 ? -0.949 7.959 0.686 1.00 95.62 130 HIS A N 1
ATOM 1013 C CA . HIS A 1 130 ? -2.335 8.228 0.299 1.00 95.62 130 HIS A CA 1
ATOM 1014 C C . HIS A 1 130 ? -3.322 7.532 1.237 1.00 95.62 130 HIS A C 1
ATOM 1016 O O . HIS A 1 130 ? -2.963 6.681 2.057 1.00 95.62 130 HIS A O 1
ATOM 1022 N N . LYS A 1 131 ? -4.595 7.892 1.095 1.00 95.56 131 LYS A N 1
ATOM 1023 C CA . LYS A 1 131 ? -5.731 7.139 1.635 1.00 95.56 131 LYS A CA 1
ATOM 1024 C C . LYS A 1 131 ? -6.238 6.169 0.573 1.00 95.56 131 LYS A C 1
ATOM 1026 O O . LYS A 1 131 ? -6.111 6.455 -0.614 1.00 95.56 131 LYS A O 1
ATOM 1031 N N . ILE A 1 132 ? -6.758 5.027 1.004 1.00 95.50 132 ILE A N 1
ATOM 1032 C CA . ILE A 1 132 ? -7.436 4.076 0.128 1.00 95.50 132 ILE A CA 1
ATOM 1033 C C . ILE A 1 132 ? -8.936 4.304 0.283 1.00 95.50 132 ILE A C 1
ATOM 1035 O O . ILE A 1 132 ? -9.513 4.004 1.331 1.00 95.50 132 ILE A O 1
ATOM 1039 N N . ASP A 1 133 ? -9.548 4.820 -0.770 1.00 91.12 133 ASP A N 1
ATOM 1040 C CA . ASP A 1 133 ? -10.988 4.895 -0.924 1.00 91.12 133 ASP A CA 1
ATOM 1041 C C . ASP A 1 133 ? -11.491 3.508 -1.324 1.00 91.12 133 ASP A C 1
ATOM 1043 O O . ASP A 1 133 ? -11.149 2.999 -2.389 1.00 91.12 133 ASP A O 1
ATOM 1047 N N . LEU A 1 134 ? -12.268 2.878 -0.445 1.00 88.88 134 LEU A N 1
ATOM 1048 C CA . LEU A 1 134 ? -12.854 1.549 -0.635 1.00 88.88 134 LEU A CA 1
ATOM 1049 C C . LEU A 1 134 ? -14.381 1.687 -0.618 1.00 88.88 134 LEU A C 1
ATOM 1051 O O . LEU A 1 134 ? -14.993 1.477 0.434 1.00 88.88 134 LEU A O 1
ATOM 1055 N N . PRO A 1 135 ? -15.012 2.100 -1.734 1.00 82.44 135 PRO A N 1
ATOM 1056 C CA . PRO A 1 135 ? -16.462 2.169 -1.798 1.00 82.44 135 PRO A CA 1
ATOM 1057 C C . PRO A 1 135 ? -17.037 0.757 -1.652 1.00 82.44 135 PRO A C 1
ATOM 1059 O O . PRO A 1 135 ? -16.709 -0.156 -2.408 1.00 82.44 135 PRO A O 1
ATOM 1062 N N . LEU A 1 136 ? -17.905 0.573 -0.663 1.00 77.12 136 LEU A N 1
ATOM 1063 C CA . LEU A 1 136 ? -18.653 -0.663 -0.488 1.00 77.12 136 LEU A CA 1
ATOM 1064 C C . LEU A 1 136 ? -20.058 -0.430 -1.029 1.00 77.12 136 LEU A C 1
ATOM 1066 O O . LEU A 1 136 ? -20.868 0.227 -0.382 1.00 77.12 136 LEU A O 1
ATOM 1070 N N . ASP A 1 137 ? -20.317 -0.921 -2.240 1.00 68.75 137 ASP A N 1
ATOM 1071 C CA . ASP A 1 137 ? -21.664 -0.914 -2.805 1.00 68.75 137 ASP A CA 1
ATOM 1072 C C . ASP A 1 137 ? -22.512 -1.979 -2.094 1.00 68.75 137 ASP A C 1
ATOM 1074 O O . ASP A 1 137 ? -22.102 -3.136 -1.960 1.00 68.75 137 ASP A O 1
ATOM 1078 N N . GLU A 1 138 ? -23.712 -1.603 -1.655 1.00 60.22 138 GLU A N 1
ATOM 1079 C CA . GLU A 1 138 ? -24.693 -2.546 -1.111 1.00 60.22 138 GLU A CA 1
ATOM 1080 C C . GLU A 1 138 ? -25.064 -3.621 -2.156 1.00 60.22 138 GLU A C 1
ATOM 1082 O O . GLU A 1 138 ? -25.404 -4.751 -1.799 1.00 60.22 138 GLU A O 1
ATOM 1087 N N . ASN A 1 139 ? -24.900 -3.321 -3.455 1.00 54.72 139 ASN A N 1
ATOM 1088 C CA . ASN A 1 139 ? -25.160 -4.232 -4.577 1.00 54.72 139 ASN A CA 1
ATOM 1089 C C . ASN A 1 139 ? -24.058 -5.273 -4.851 1.00 54.72 139 ASN A C 1
ATOM 1091 O O . ASN A 1 139 ? -24.061 -5.924 -5.903 1.00 54.72 139 ASN A O 1
ATOM 1095 N N . GLN A 1 140 ? -23.166 -5.543 -3.891 1.00 56.94 140 GLN A N 1
ATOM 1096 C CA . GLN A 1 140 ? -22.291 -6.730 -3.918 1.00 56.94 140 GLN A CA 1
ATOM 1097 C C . GLN A 1 140 ? -23.060 -8.068 -4.034 1.00 56.94 140 GLN A C 1
ATOM 1099 O O . GLN A 1 140 ? -22.442 -9.112 -4.226 1.00 56.94 140 GLN A O 1
ATOM 1104 N N . ALA A 1 141 ? -24.398 -8.044 -4.009 1.00 48.84 141 ALA A N 1
ATOM 1105 C CA . ALA A 1 141 ? -25.310 -9.145 -4.328 1.00 48.84 141 ALA A CA 1
ATOM 1106 C C . ALA A 1 141 ? -25.027 -9.884 -5.657 1.00 48.84 141 ALA A C 1
ATOM 1108 O O . ALA A 1 141 ? -25.479 -11.014 -5.822 1.00 48.84 141 ALA A O 1
ATOM 1109 N N . SER A 1 142 ? -24.293 -9.284 -6.603 1.00 52.94 142 SER A N 1
ATOM 1110 C CA . SER A 1 142 ? -23.877 -9.958 -7.848 1.00 52.94 142 SER A CA 1
ATOM 1111 C C . SER A 1 142 ? -22.644 -10.862 -7.699 1.00 52.94 142 SER A C 1
ATOM 1113 O O . SER A 1 142 ? -22.314 -11.607 -8.624 1.00 52.94 142 SER A O 1
ATOM 1115 N N . GLN A 1 143 ? -21.947 -10.809 -6.561 1.00 67.31 143 GLN A N 1
ATOM 1116 C CA . GLN A 1 143 ? -20.753 -11.614 -6.324 1.00 67.31 143 GLN A CA 1
ATOM 1117 C C . GLN A 1 143 ? -21.100 -13.027 -5.830 1.00 67.31 143 GLN A C 1
ATOM 1119 O O . GLN A 1 143 ? -22.194 -13.304 -5.343 1.00 67.31 143 GLN A O 1
ATOM 1124 N N . SER A 1 144 ? -20.149 -13.952 -5.981 1.00 80.31 144 SER A N 1
ATOM 1125 C CA . SER A 1 144 ? -20.294 -15.330 -5.503 1.00 80.31 144 SER A CA 1
ATOM 1126 C C . SER A 1 144 ? -20.533 -15.353 -3.994 1.00 80.31 144 SER A C 1
ATOM 1128 O O . SER A 1 144 ? -19.807 -14.707 -3.244 1.00 80.31 144 SER A O 1
ATOM 1130 N N . GLU A 1 145 ? -21.468 -16.185 -3.524 1.00 85.25 145 GLU A N 1
ATOM 1131 C CA . GLU A 1 145 ? -21.727 -16.327 -2.087 1.00 85.25 145 GLU A CA 1
ATOM 1132 C C . GLU A 1 145 ? -20.470 -16.666 -1.275 1.00 85.25 145 GLU A C 1
ATOM 1134 O O . GLU A 1 145 ? -20.428 -16.343 -0.096 1.00 85.25 145 GLU A O 1
ATOM 1139 N N . LEU A 1 146 ? -19.443 -17.286 -1.867 1.00 91.75 146 LEU A N 1
ATOM 1140 C CA . LEU A 1 146 ? -18.224 -17.717 -1.169 1.00 91.75 146 LEU A CA 1
ATOM 1141 C C . LEU A 1 146 ? -16.990 -16.861 -1.478 1.00 91.75 146 LEU A C 1
ATOM 1143 O O . LEU A 1 146 ? -15.939 -17.048 -0.858 1.00 91.75 146 LEU A O 1
ATOM 1147 N N . ARG A 1 147 ? -17.089 -15.925 -2.429 1.00 92.69 147 ARG A N 1
ATOM 1148 C CA . ARG A 1 147 ? -15.971 -15.077 -2.852 1.00 92.69 147 ARG A CA 1
ATOM 1149 C C . ARG A 1 147 ? -16.419 -13.634 -3.002 1.00 92.69 147 ARG A C 1
ATOM 1151 O O . ARG A 1 147 ? -17.307 -13.344 -3.794 1.00 92.69 147 ARG A O 1
ATOM 1158 N N . LEU A 1 148 ? -15.682 -12.756 -2.334 1.00 91.88 148 LEU A N 1
ATOM 1159 C CA . LEU A 1 148 ? -15.869 -11.319 -2.395 1.00 91.88 148 LEU A CA 1
ATOM 1160 C C . LEU A 1 148 ? -14.598 -10.633 -2.905 1.00 91.88 148 LEU A C 1
ATOM 1162 O O . LEU A 1 148 ? -13.496 -11.008 -2.514 1.00 91.88 148 LEU A O 1
ATOM 1166 N N . VAL A 1 149 ? -14.738 -9.638 -3.771 1.00 92.88 149 VAL A N 1
ATOM 1167 C CA . VAL A 1 149 ? -13.655 -8.767 -4.233 1.00 92.88 149 VAL A CA 1
ATOM 1168 C C . VAL A 1 149 ? -13.988 -7.336 -3.841 1.00 92.88 149 VAL A C 1
ATOM 1170 O O . VA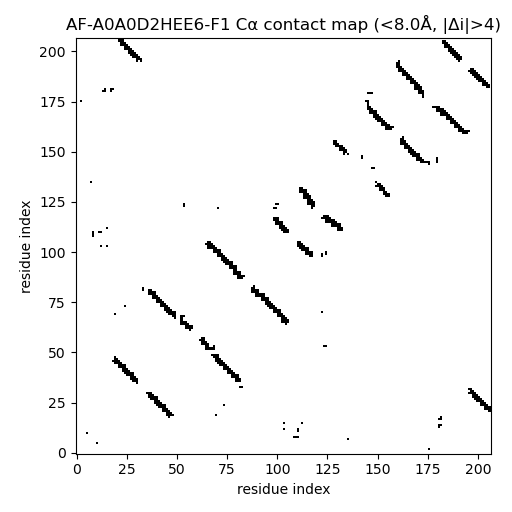L A 1 149 ? -15.078 -6.849 -4.145 1.00 92.88 149 VAL A O 1
ATOM 1173 N N . LEU A 1 150 ? -13.053 -6.700 -3.136 1.00 92.69 150 LEU A N 1
ATOM 1174 C CA . LEU A 1 150 ? -13.127 -5.302 -2.732 1.00 92.69 150 LEU A CA 1
ATOM 1175 C C . LEU A 1 150 ? -12.058 -4.521 -3.472 1.00 92.69 150 LEU A C 1
ATOM 1177 O O . LEU A 1 150 ? -10.867 -4.777 -3.281 1.00 92.69 150 LEU A O 1
ATOM 1181 N N . ASP A 1 151 ? -12.492 -3.562 -4.274 1.00 93.88 151 ASP A N 1
ATOM 1182 C CA . ASP A 1 151 ? -11.596 -2.703 -5.026 1.00 93.88 151 ASP A CA 1
ATOM 1183 C C . ASP A 1 151 ? -11.489 -1.344 -4.346 1.00 93.88 151 ASP A C 1
ATOM 1185 O O . ASP A 1 151 ? -12.482 -0.776 -3.884 1.00 93.88 151 ASP A O 1
ATOM 1189 N N . GLY A 1 152 ? -10.265 -0.840 -4.255 1.00 93.94 152 GLY A N 1
ATOM 1190 C CA . GLY A 1 152 ? -9.981 0.456 -3.665 1.00 93.94 152 GLY A CA 1
ATOM 1191 C C . GLY A 1 152 ? -8.996 1.250 -4.493 1.00 93.94 152 GLY A C 1
ATOM 1192 O O . GLY A 1 152 ? -8.175 0.689 -5.216 1.00 93.94 152 GLY A O 1
ATOM 1193 N N . THR A 1 153 ? -9.058 2.565 -4.369 1.00 95.62 153 THR A N 1
ATOM 1194 C CA . THR A 1 153 ? -8.196 3.485 -5.112 1.00 95.62 153 THR A CA 1
ATOM 1195 C C . THR A 1 153 ? -7.619 4.545 -4.199 1.00 95.62 153 THR A C 1
ATOM 1197 O O . THR A 1 153 ? -8.196 4.883 -3.174 1.00 95.62 153 THR A O 1
ATOM 1200 N N . GLY A 1 154 ? -6.475 5.093 -4.565 1.00 94.50 154 GLY A N 1
ATOM 1201 C CA . GLY A 1 154 ? -5.858 6.203 -3.866 1.00 94.50 154 GLY A CA 1
ATOM 1202 C C . GLY A 1 154 ? -4.797 6.823 -4.746 1.00 94.50 154 GLY A C 1
ATOM 1203 O O . GLY A 1 154 ? -4.292 6.191 -5.668 1.00 94.50 154 GLY A O 1
ATOM 1204 N N . GLY A 1 155 ? -4.425 8.059 -4.472 1.00 92.00 155 GLY A N 1
ATOM 1205 C CA . GLY A 1 155 ? -3.354 8.681 -5.224 1.00 92.00 155 GLY A CA 1
ATOM 1206 C C . GLY A 1 155 ? -2.846 9.940 -4.567 1.00 92.00 155 GLY A C 1
ATOM 1207 O O . GLY A 1 155 ? -3.471 10.485 -3.657 1.00 92.00 155 GLY A O 1
ATOM 1208 N N . HIS A 1 156 ? -1.685 10.379 -5.026 1.00 88.19 156 HIS A N 1
ATOM 1209 C CA . HIS A 1 156 ? -1.094 11.644 -4.619 1.00 88.19 156 HIS A CA 1
ATOM 1210 C C . HIS A 1 156 ? -0.128 12.136 -5.697 1.00 88.19 156 HIS A C 1
ATOM 1212 O O . HIS A 1 156 ? 0.409 11.361 -6.494 1.00 88.19 156 HIS A O 1
ATOM 1218 N N . LEU A 1 157 ? 0.102 13.446 -5.701 1.00 87.31 157 LEU A N 1
ATOM 1219 C CA . LEU A 1 157 ? 1.156 14.057 -6.494 1.00 87.31 157 LEU A CA 1
ATOM 1220 C C . LEU A 1 157 ? 2.474 13.972 -5.714 1.00 87.31 157 LEU A C 1
ATOM 1222 O O . LEU A 1 157 ? 2.568 14.491 -4.601 1.00 87.31 157 LEU A O 1
ATOM 1226 N N . CYS A 1 158 ? 3.490 13.340 -6.295 1.00 82.38 158 CYS A N 1
ATOM 1227 C CA . CYS A 1 158 ? 4.842 13.302 -5.754 1.00 82.38 158 CYS A CA 1
ATOM 1228 C C . CYS A 1 158 ? 5.730 14.237 -6.574 1.00 82.38 158 CYS A C 1
ATOM 1230 O O . CYS A 1 158 ? 6.226 13.871 -7.639 1.00 82.38 158 CYS A O 1
ATOM 1232 N N . VAL A 1 159 ? 5.940 15.454 -6.069 1.00 84.31 159 VAL A N 1
ATOM 1233 C CA . VAL A 1 159 ? 6.666 16.520 -6.777 1.00 84.31 159 VAL A CA 1
ATOM 1234 C C . VAL A 1 159 ? 5.985 16.840 -8.116 1.00 84.31 159 VAL A C 1
ATOM 1236 O O . VAL A 1 159 ? 5.039 17.619 -8.136 1.00 84.31 159 VAL A O 1
ATOM 1239 N N . GLU A 1 160 ? 6.427 16.223 -9.211 1.00 87.00 160 GLU A N 1
ATOM 1240 C CA . GLU A 1 160 ? 5.909 16.434 -10.569 1.00 87.00 160 GLU A CA 1
ATOM 1241 C C . GLU A 1 160 ? 5.243 15.182 -11.160 1.00 87.00 160 GLU A C 1
ATOM 1243 O O . GLU A 1 160 ? 4.587 15.285 -12.194 1.00 87.00 160 GLU A O 1
ATOM 1248 N N . ASP A 1 161 ? 5.377 14.016 -10.519 1.00 88.25 161 ASP A N 1
ATOM 1249 C CA . ASP A 1 161 ? 4.817 12.756 -11.010 1.00 88.25 161 ASP A CA 1
ATOM 1250 C C . ASP A 1 161 ? 3.601 12.347 -10.169 1.00 88.25 161 ASP A C 1
ATOM 1252 O O . ASP A 1 161 ? 3.649 12.312 -8.936 1.00 88.25 161 ASP A O 1
ATOM 1256 N N . PHE A 1 162 ? 2.490 12.025 -10.826 1.00 91.62 162 PHE A N 1
ATOM 1257 C CA . PHE A 1 162 ? 1.279 11.570 -10.157 1.00 91.62 162 PHE A CA 1
ATOM 1258 C C . PHE A 1 162 ? 1.308 10.057 -9.975 1.00 91.62 162 PHE A C 1
ATOM 1260 O O . PHE A 1 162 ? 1.506 9.311 -10.933 1.00 91.62 162 PHE A O 1
ATOM 1267 N N . TYR A 1 163 ? 1.076 9.611 -8.745 1.00 91.81 163 TYR A N 1
ATOM 1268 C CA . TYR A 1 163 ? 0.951 8.205 -8.395 1.00 91.81 163 TYR A CA 1
ATOM 1269 C C . TYR A 1 163 ? -0.530 7.876 -8.237 1.00 91.81 163 TYR A C 1
ATOM 1271 O O . TYR A 1 163 ? -1.149 8.278 -7.251 1.00 91.81 163 TYR A O 1
ATOM 1279 N N . ASN A 1 164 ? -1.081 7.117 -9.180 1.00 95.69 164 ASN A N 1
ATOM 1280 C CA . ASN A 1 164 ? -2.397 6.506 -9.058 1.00 95.69 164 ASN A CA 1
ATOM 1281 C C . ASN A 1 164 ? -2.236 5.064 -8.576 1.00 95.69 164 ASN A C 1
ATOM 1283 O O . ASN A 1 164 ? -1.498 4.285 -9.171 1.00 95.69 164 ASN A O 1
ATOM 1287 N N . SER A 1 165 ? -2.899 4.710 -7.486 1.00 97.06 165 SER A N 1
ATOM 1288 C CA . SER A 1 165 ? -2.827 3.392 -6.869 1.00 97.06 165 SER A CA 1
ATOM 1289 C C . SER A 1 165 ? -4.204 2.754 -6.852 1.00 97.06 165 SER A C 1
ATOM 1291 O O . SER A 1 165 ? -5.165 3.351 -6.375 1.00 97.06 165 SER A O 1
ATOM 1293 N N . SER A 1 166 ? -4.288 1.512 -7.302 1.00 97.56 166 SER A N 1
ATOM 1294 C CA . SER A 1 166 ? -5.466 0.670 -7.146 1.00 97.56 166 SER A CA 1
ATOM 1295 C C . SER A 1 166 ? -5.119 -0.596 -6.376 1.00 97.56 166 SER A C 1
ATOM 1297 O O . SER A 1 166 ? -3.977 -1.062 -6.359 1.00 97.56 166 SER A O 1
ATOM 1299 N N . TYR A 1 167 ? -6.122 -1.115 -5.687 1.00 97.81 167 TYR A N 1
ATOM 1300 C CA . TYR A 1 167 ? -6.054 -2.269 -4.813 1.00 97.81 167 TYR A CA 1
ATOM 1301 C C . TYR A 1 167 ? -7.218 -3.177 -5.159 1.00 97.81 167 TYR A C 1
ATOM 1303 O O . TYR A 1 167 ? -8.332 -2.691 -5.321 1.00 97.81 167 TYR A O 1
ATOM 1311 N N . SER A 1 168 ? -6.975 -4.481 -5.210 1.00 97.44 168 SER A N 1
ATOM 1312 C CA . SER A 1 168 ? -8.039 -5.474 -5.313 1.00 97.44 168 SER A CA 1
ATOM 1313 C C . SER A 1 168 ? -7.822 -6.541 -4.254 1.00 97.44 168 SER A C 1
ATOM 1315 O O . SER A 1 168 ? -6.837 -7.280 -4.289 1.00 97.44 168 SER A O 1
ATOM 1317 N N . PHE A 1 169 ? -8.718 -6.597 -3.274 1.00 97.19 169 PHE A N 1
ATOM 1318 C CA . PHE A 1 169 ? -8.674 -7.533 -2.160 1.00 97.19 169 PHE A CA 1
ATOM 1319 C C . PHE A 1 169 ? -9.659 -8.665 -2.421 1.00 97.19 169 PHE A C 1
ATOM 1321 O O . PHE A 1 169 ? -10.867 -8.456 -2.442 1.00 97.19 169 PHE A O 1
ATOM 1328 N N . THR A 1 170 ? -9.156 -9.884 -2.605 1.00 96.38 170 THR A N 1
ATOM 1329 C CA . THR A 1 170 ? -9.993 -11.075 -2.768 1.00 96.38 170 THR A CA 1
ATOM 1330 C C . THR A 1 170 ? -10.167 -11.764 -1.423 1.00 96.38 170 THR A C 1
ATOM 1332 O O . THR A 1 170 ? -9.230 -12.356 -0.883 1.00 96.38 170 THR A O 1
ATOM 1335 N N . LEU A 1 171 ? -11.390 -11.736 -0.907 1.00 95.19 171 LEU A N 1
ATOM 1336 C CA . LEU A 1 171 ? -11.801 -12.451 0.285 1.00 95.19 171 LEU A CA 1
ATOM 1337 C C . LEU A 1 171 ? -12.546 -13.737 -0.081 1.00 95.19 171 LEU A C 1
ATOM 1339 O O . LEU A 1 171 ? -13.245 -13.824 -1.094 1.00 95.19 171 LEU A O 1
ATOM 1343 N N . LYS A 1 172 ? -12.408 -14.750 0.771 1.00 94.69 172 LYS A N 1
ATOM 1344 C CA . LYS A 1 172 ? -13.109 -16.030 0.651 1.00 94.69 172 LYS A CA 1
ATOM 1345 C C . LYS A 1 172 ? -13.672 -16.469 1.990 1.00 94.69 172 LYS A C 1
ATOM 1347 O O . LYS A 1 172 ? -13.161 -16.093 3.047 1.00 94.69 172 LYS A O 1
ATOM 1352 N N . ARG A 1 173 ? -14.690 -17.317 1.922 1.00 94.00 173 ARG A N 1
ATOM 1353 C CA . ARG A 1 173 ? -15.216 -18.076 3.055 1.00 94.00 173 ARG A CA 1
ATOM 1354 C C . ARG A 1 173 ? -15.517 -19.515 2.624 1.00 94.00 173 ARG A C 1
ATOM 1356 O O . ARG A 1 173 ? -15.815 -19.729 1.450 1.00 94.00 173 ARG A O 1
ATOM 1363 N N . PRO A 1 174 ? -15.389 -20.496 3.529 1.00 93.88 174 PRO A N 1
ATOM 1364 C CA . PRO A 1 174 ? -15.631 -21.904 3.209 1.00 93.88 174 PRO A CA 1
ATOM 1365 C C . PRO A 1 174 ? -17.113 -22.213 2.952 1.00 93.88 174 PRO A C 1
ATOM 1367 O O . PRO A 1 174 ? -17.423 -23.062 2.122 1.00 93.88 174 PRO A O 1
ATOM 1370 N N . ASP A 1 175 ? -18.013 -21.503 3.629 1.00 92.69 175 ASP A N 1
ATOM 1371 C CA . ASP A 1 175 ? -19.464 -21.666 3.556 1.00 92.69 175 ASP A CA 1
ATOM 1372 C C . ASP A 1 175 ? -20.169 -20.325 3.829 1.00 92.69 175 ASP A C 1
ATOM 1374 O O . ASP A 1 175 ? -19.521 -19.315 4.118 1.00 92.69 175 ASP A O 1
ATOM 1378 N N . ALA A 1 176 ? -21.498 -20.303 3.701 1.00 87.62 176 ALA A N 1
ATOM 1379 C CA . ALA A 1 176 ? -22.305 -19.091 3.828 1.00 87.62 176 ALA A CA 1
ATOM 1380 C C . ALA A 1 176 ? -22.410 -18.542 5.265 1.00 87.62 176 ALA A C 1
ATOM 1382 O O . ALA A 1 176 ? -22.731 -17.361 5.425 1.00 87.62 176 ALA A O 1
ATOM 1383 N N . ASP A 1 177 ? -22.115 -19.356 6.279 1.00 88.31 177 ASP A N 1
ATOM 1384 C CA . ASP A 1 177 ? -22.215 -18.985 7.696 1.00 88.31 177 ASP A CA 1
ATOM 1385 C C . ASP A 1 177 ? -20.872 -18.490 8.256 1.00 88.31 177 ASP A C 1
ATOM 1387 O O . ASP A 1 177 ? -20.811 -17.784 9.266 1.00 88.31 177 ASP A O 1
ATOM 1391 N N . SER A 1 178 ? -19.778 -18.816 7.572 1.00 90.94 178 SER A N 1
ATOM 1392 C CA . SER A 1 178 ? -18.436 -18.376 7.917 1.00 90.94 178 SER A CA 1
ATOM 1393 C C . SER A 1 178 ? -18.172 -16.917 7.515 1.00 90.94 178 SER A C 1
ATOM 1395 O O . SER A 1 178 ? -18.657 -16.438 6.482 1.00 90.94 178 SER A O 1
ATOM 1397 N N . PRO A 1 179 ? -17.350 -16.175 8.281 1.00 90.38 179 PRO A N 1
ATOM 1398 C CA . PRO A 1 179 ? -16.943 -14.833 7.890 1.00 90.38 179 PRO A CA 1
ATOM 1399 C C . PRO A 1 179 ? -16.006 -14.877 6.676 1.00 90.38 179 PRO A C 1
ATOM 1401 O O . PRO A 1 179 ? -15.172 -15.775 6.543 1.00 90.38 179 PRO A O 1
ATOM 1404 N N . PHE A 1 180 ? -16.097 -13.860 5.820 1.00 92.56 180 PHE A N 1
ATOM 1405 C CA . PHE A 1 180 ? -15.083 -13.618 4.797 1.00 92.56 180 PHE A CA 1
ATOM 1406 C C . PHE A 1 180 ? -13.716 -13.356 5.438 1.00 92.56 180 PHE A C 1
ATOM 1408 O O . PHE A 1 180 ? -13.613 -12.666 6.453 1.00 92.56 180 PHE A O 1
ATOM 1415 N N . SER A 1 181 ? -12.673 -13.891 4.810 1.00 94.62 181 SER A N 1
ATOM 1416 C CA . SER A 1 181 ? -11.277 -13.671 5.182 1.00 94.62 181 SER A CA 1
ATOM 1417 C C . SER A 1 181 ? -10.432 -13.322 3.963 1.00 94.62 181 SER A C 1
ATOM 1419 O O . SER A 1 181 ? -10.689 -13.836 2.871 1.00 94.62 181 SER A O 1
ATOM 1421 N N . LEU A 1 182 ? -9.435 -12.450 4.126 1.00 97.56 182 LEU A N 1
ATOM 1422 C CA . LEU A 1 182 ? -8.550 -12.065 3.023 1.00 97.56 182 LEU A CA 1
ATOM 1423 C C . LEU A 1 182 ? -7.693 -13.251 2.560 1.00 97.56 182 LEU A C 1
ATOM 1425 O O . LEU A 1 182 ? -6.865 -13.771 3.308 1.00 97.56 182 LEU A O 1
ATOM 1429 N N . PHE A 1 183 ? -7.872 -13.648 1.301 1.00 96.75 183 PHE A N 1
ATOM 1430 C CA . PHE A 1 183 ? -7.173 -14.778 0.689 1.00 96.75 183 PHE A CA 1
ATOM 1431 C C . PHE A 1 183 ? -5.958 -14.331 -0.134 1.00 96.75 183 PHE A C 1
ATOM 1433 O O . PHE A 1 183 ? -4.885 -14.926 -0.043 1.00 96.75 183 PHE A O 1
ATOM 1440 N N . SER A 1 184 ? -6.127 -13.287 -0.942 1.00 98.44 184 SER A N 1
ATOM 1441 C CA . SER A 1 184 ? -5.083 -12.705 -1.787 1.00 98.44 184 SER A CA 1
ATOM 1442 C C . SER A 1 184 ? -5.422 -11.259 -2.098 1.00 98.44 184 SER A C 1
ATOM 1444 O O . SER A 1 184 ? -6.586 -10.861 -2.015 1.00 98.44 184 SER A O 1
ATOM 1446 N N . TRP A 1 185 ? -4.4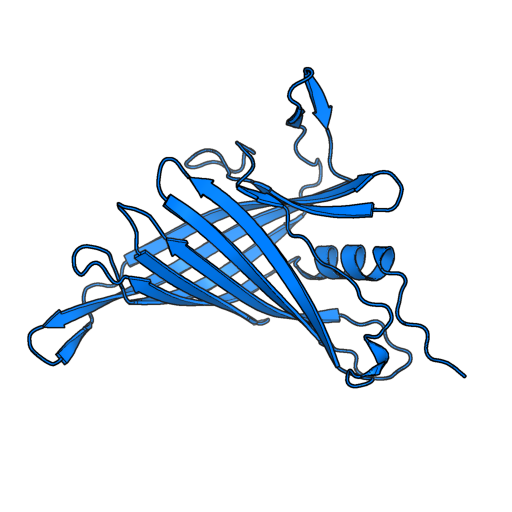33 -10.478 -2.505 1.00 98.62 185 TRP A N 1
ATOM 1447 C CA . TRP A 1 185 ? -4.679 -9.118 -2.962 1.00 98.62 185 TRP A CA 1
ATOM 1448 C C . TRP A 1 185 ? -3.621 -8.655 -3.952 1.00 98.62 185 TRP A C 1
ATOM 1450 O O . TRP A 1 185 ? -2.529 -9.217 -4.018 1.00 98.62 185 TRP A O 1
ATOM 1460 N N . THR A 1 186 ? -3.968 -7.636 -4.725 1.00 98.62 186 THR A N 1
ATOM 1461 C CA . THR A 1 186 ? -3.087 -7.042 -5.726 1.00 98.62 186 THR A CA 1
ATOM 1462 C C . THR A 1 186 ? -3.047 -5.537 -5.533 1.00 98.62 186 THR A C 1
ATOM 1464 O O . THR A 1 186 ? -4.065 -4.931 -5.195 1.00 98.62 186 THR A O 1
ATOM 1467 N N . THR A 1 187 ? -1.882 -4.937 -5.759 1.00 98.25 187 THR A N 1
ATOM 1468 C CA . THR A 1 187 ? -1.748 -3.497 -5.979 1.00 98.25 187 THR A CA 1
ATOM 1469 C C . THR A 1 187 ? -1.332 -3.223 -7.403 1.00 98.25 187 THR A C 1
ATOM 1471 O O . THR A 1 187 ? -0.546 -3.968 -7.989 1.00 98.25 187 THR A O 1
ATOM 1474 N N . LEU A 1 188 ? -1.821 -2.116 -7.933 1.00 97.94 188 LEU A N 1
ATOM 1475 C CA . LEU A 1 188 ? -1.337 -1.540 -9.166 1.00 97.94 188 LEU A CA 1
ATOM 1476 C C . LEU A 1 188 ? -1.024 -0.068 -8.911 1.00 97.94 188 LEU A C 1
ATOM 1478 O O . LEU A 1 188 ? -1.904 0.688 -8.511 1.00 97.94 188 LEU A O 1
ATOM 1482 N N . HIS A 1 189 ? 0.225 0.325 -9.139 1.00 95.69 189 HIS A N 1
ATOM 1483 C CA . HIS A 1 189 ? 0.651 1.717 -9.131 1.00 95.69 189 HIS A CA 1
ATOM 1484 C C . HIS A 1 189 ? 0.984 2.150 -10.555 1.00 95.69 189 HIS A C 1
ATOM 1486 O O . HIS A 1 189 ? 1.907 1.616 -11.172 1.00 95.69 189 HIS A O 1
ATOM 1492 N N . GLU A 1 190 ? 0.251 3.133 -11.054 1.00 95.81 190 GLU A N 1
ATOM 1493 C CA . GLU A 1 190 ? 0.557 3.833 -12.291 1.00 95.81 190 GLU A CA 1
ATOM 1494 C C . GLU A 1 190 ? 1.153 5.193 -11.946 1.00 95.81 190 GLU A C 1
ATOM 1496 O O . GLU A 1 190 ? 0.514 6.029 -11.302 1.00 95.81 190 GLU A O 1
ATOM 1501 N N . VAL A 1 191 ? 2.395 5.404 -12.366 1.00 92.94 191 VAL A N 1
ATOM 1502 C CA . VAL A 1 191 ? 3.113 6.660 -12.179 1.00 92.94 191 VAL A CA 1
ATOM 1503 C C . VAL A 1 191 ? 3.174 7.362 -13.518 1.00 92.94 191 VAL A C 1
ATOM 1505 O O . VAL A 1 191 ? 3.720 6.807 -14.470 1.00 92.94 191 VAL A O 1
ATOM 1508 N N . ARG A 1 192 ? 2.610 8.566 -13.592 1.00 90.88 192 ARG A N 1
ATOM 1509 C CA . ARG A 1 192 ? 2.627 9.391 -14.801 1.00 90.88 192 ARG A CA 1
ATOM 1510 C C . ARG A 1 192 ? 3.119 10.788 -14.458 1.00 90.88 192 ARG A C 1
ATOM 1512 O O . ARG A 1 192 ? 2.549 11.453 -13.595 1.00 90.88 192 ARG A O 1
ATOM 1519 N N . GLY A 1 193 ? 4.136 11.251 -15.166 1.00 86.88 193 GLY A N 1
ATOM 1520 C CA . GLY A 1 193 ? 4.646 12.608 -15.050 1.00 86.88 193 GLY A CA 1
ATOM 1521 C C . GLY A 1 193 ? 5.800 12.871 -16.013 1.00 86.88 193 GLY A C 1
ATOM 1522 O O . GLY A 1 193 ? 6.110 12.026 -16.854 1.00 86.88 193 GLY A O 1
ATOM 1523 N N . PRO A 1 194 ? 6.428 14.055 -15.938 1.00 86.06 194 PRO A N 1
ATOM 1524 C CA . PRO A 1 194 ? 7.511 14.434 -16.839 1.00 86.06 194 PRO A CA 1
ATOM 1525 C C . PRO A 1 194 ? 8.790 13.617 -16.616 1.00 86.06 194 PRO A C 1
ATOM 1527 O O . PRO A 1 194 ? 9.652 13.614 -17.491 1.00 86.06 194 PRO A O 1
ATOM 1530 N N . LYS A 1 195 ? 8.937 12.965 -15.454 1.00 83.44 195 LYS A N 1
ATOM 1531 C CA . LYS A 1 195 ? 10.138 12.202 -15.087 1.00 83.44 195 LYS A CA 1
ATOM 1532 C C . LYS A 1 195 ? 9.894 10.706 -15.056 1.00 83.44 195 LYS A C 1
ATOM 1534 O O . LYS A 1 195 ? 10.831 9.947 -15.271 1.00 83.44 195 LYS A O 1
ATOM 1539 N N . LYS A 1 196 ? 8.670 10.279 -14.744 1.00 87.75 196 LYS A N 1
ATOM 1540 C CA . LYS A 1 196 ? 8.347 8.861 -14.612 1.00 87.75 196 LYS A CA 1
ATOM 1541 C C . LYS A 1 196 ? 7.140 8.479 -15.435 1.00 87.75 196 LYS A C 1
ATOM 1543 O O . LYS A 1 196 ? 6.079 9.094 -15.363 1.00 87.75 196 LYS A O 1
ATOM 1548 N N . ASP A 1 197 ? 7.311 7.363 -16.120 1.00 91.75 197 ASP A N 1
ATOM 1549 C CA . ASP A 1 197 ? 6.229 6.593 -16.694 1.00 91.75 197 ASP A CA 1
ATOM 1550 C C . ASP A 1 197 ? 6.433 5.133 -16.280 1.00 91.75 197 ASP A C 1
ATOM 1552 O O . ASP A 1 197 ? 7.329 4.452 -16.794 1.00 91.75 197 ASP A O 1
ATOM 1556 N N . GLN A 1 198 ? 5.695 4.700 -15.254 1.00 93.50 198 GLN A N 1
ATOM 1557 C CA . GLN A 1 198 ? 5.860 3.385 -14.636 1.00 93.50 198 GLN A CA 1
ATOM 1558 C C . GLN A 1 198 ? 4.519 2.709 -14.366 1.00 93.50 198 GLN A C 1
ATOM 1560 O O . GLN A 1 198 ? 3.570 3.326 -13.889 1.00 93.50 198 GLN A O 1
ATOM 1565 N N . HIS A 1 199 ? 4.488 1.403 -14.600 1.00 96.06 199 HIS A N 1
ATOM 1566 C CA . HIS A 1 199 ? 3.402 0.505 -14.250 1.00 96.06 199 HIS A CA 1
ATOM 1567 C C . HIS A 1 199 ? 3.946 -0.578 -13.314 1.00 96.06 199 HIS A C 1
ATOM 1569 O O . HIS A 1 199 ? 4.834 -1.355 -13.683 1.00 96.06 199 HIS A O 1
ATOM 1575 N N . ILE A 1 200 ? 3.436 -0.604 -12.082 1.00 96.56 200 ILE A N 1
ATOM 1576 C CA . ILE A 1 200 ? 3.922 -1.468 -11.005 1.00 96.56 200 ILE A CA 1
ATOM 1577 C C . ILE A 1 200 ? 2.770 -2.314 -10.482 1.00 96.56 200 ILE A C 1
ATOM 1579 O O . ILE A 1 200 ? 1.957 -1.843 -9.694 1.00 96.56 200 ILE A O 1
ATOM 1583 N N . GLU A 1 201 ? 2.726 -3.579 -10.875 1.00 98.31 201 GLU A N 1
ATOM 1584 C CA . GLU A 1 201 ? 1.711 -4.525 -10.414 1.00 98.31 201 GLU A CA 1
ATOM 1585 C C . GLU A 1 201 ? 2.332 -5.471 -9.389 1.00 98.31 201 GLU A C 1
ATOM 1587 O O . GLU A 1 201 ? 3.354 -6.095 -9.666 1.00 98.31 201 GLU A O 1
ATOM 1592 N N . THR A 1 202 ? 1.734 -5.595 -8.205 1.00 98.62 202 THR A N 1
ATOM 1593 C CA . THR A 1 202 ? 2.205 -6.496 -7.146 1.00 98.62 202 THR A CA 1
ATOM 1594 C C . THR A 1 202 ? 1.086 -7.414 -6.696 1.00 98.62 202 THR A C 1
ATOM 1596 O O . THR A 1 202 ? 0.053 -6.939 -6.249 1.00 98.62 202 THR A O 1
ATOM 1599 N N . THR A 1 203 ? 1.299 -8.724 -6.760 1.00 98.75 203 THR A N 1
ATOM 1600 C CA . THR A 1 203 ? 0.383 -9.736 -6.221 1.00 98.75 203 THR A CA 1
ATOM 1601 C C . THR A 1 203 ? 0.899 -10.266 -4.889 1.00 98.75 203 THR A C 1
ATOM 1603 O O . THR A 1 203 ? 2.087 -10.567 -4.746 1.00 98.75 203 THR A O 1
ATOM 1606 N N . PHE A 1 204 ? -0.025 -10.438 -3.949 1.00 98.81 204 PHE A N 1
ATOM 1607 C CA . PHE A 1 204 ? 0.204 -10.966 -2.615 1.00 98.81 204 PHE A CA 1
ATOM 1608 C C . PHE A 1 204 ? -0.667 -12.197 -2.373 1.00 98.81 204 PHE A C 1
ATOM 1610 O O . PHE A 1 204 ? -1.897 -12.146 -2.476 1.00 98.81 204 PHE A O 1
ATOM 1617 N N . VAL A 1 205 ? -0.028 -13.302 -2.002 1.00 98.50 205 VAL A N 1
ATOM 1618 C CA . VAL A 1 205 ? -0.698 -14.550 -1.602 1.00 98.50 205 VAL A CA 1
ATOM 1619 C C . VAL A 1 205 ? -0.121 -15.050 -0.285 1.00 98.50 205 VAL A C 1
ATOM 1621 O O . VAL A 1 205 ? 1.008 -14.709 0.069 1.00 98.50 205 VAL A O 1
ATOM 1624 N N . ARG A 1 206 ? -0.889 -15.828 0.479 1.00 96.31 206 ARG A N 1
ATOM 1625 C CA . ARG A 1 206 ? -0.339 -16.491 1.666 1.00 96.31 206 ARG A CA 1
ATOM 1626 C C . ARG A 1 206 ? 0.734 -17.521 1.247 1.00 96.31 206 ARG A C 1
ATOM 1628 O O . ARG A 1 206 ? 0.574 -18.104 0.173 1.00 96.31 206 ARG A O 1
ATOM 1635 N N . PRO A 1 207 ? 1.817 -17.688 2.033 1.00 93.44 207 PRO A N 1
ATOM 1636 C CA . PRO A 1 207 ? 2.790 -18.764 1.838 1.00 93.44 207 PRO A 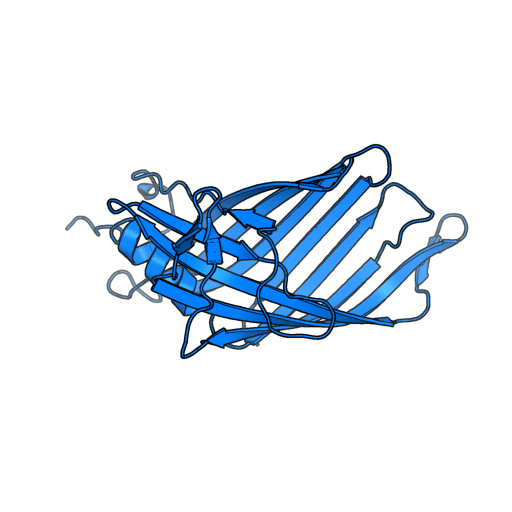CA 1
ATOM 1637 C C . PRO A 1 207 ? 2.174 -20.163 1.859 1.00 93.44 207 PRO A C 1
ATOM 1639 O O . PRO A 1 207 ? 1.126 -20.334 2.526 1.00 93.44 207 PRO A O 1
#

Secondary structure (DSSP, 8-state):
---PPPPHHHHHHHHHHHT-EEEEEEEEEEESSTTS-EEEEEEEEEEEEPSSPPPEE-TTS-EE--SEEEEEEEEEEEEEEEEETTEEEEEEEEEEEEEEEEEEEEETTEEEEEEEEEPTTSS-EEEEEEEEB----GGGGGS-TTEEEEEEEEEEEETTEEEEEEEEEEEE-SSSSSPPEEEEEEEEEEEESSS-EEEEEEEEE--